Protein AF-A0A1A7R9I4-F1 (afdb_monomer_lite)

Radius of gyration: 52.8 Å; chains: 1; bounding box: 122×37×144 Å

pLDDT: mean 72.85, std 12.43, range [33.0, 93.69]

Structure (mmCIF, N/CA/C/O backbone):
data_AF-A0A1A7R9I4-F1
#
_entry.id   AF-A0A1A7R9I4-F1
#
loop_
_atom_site.group_PDB
_atom_site.id
_atom_site.type_symbol
_atom_site.label_atom_id
_atom_site.label_alt_id
_atom_site.label_comp_id
_atom_site.label_asym_id
_atom_site.label_entity_id
_atom_site.label_seq_id
_atom_site.pdbx_PDB_ins_code
_atom_site.Cartn_x
_atom_site.Cartn_y
_atom_site.Cartn_z
_atom_site.occupancy
_atom_site.B_iso_or_equiv
_atom_site.auth_seq_id
_atom_site.auth_comp_id
_atom_site.auth_asym_id
_atom_site.auth_atom_id
_atom_site.pdbx_PDB_model_num
ATOM 1 N N . MET A 1 1 ? -21.418 20.357 54.385 1.00 36.47 1 MET A N 1
ATOM 2 C CA . MET A 1 1 ? -21.312 19.029 53.754 1.00 36.47 1 MET A CA 1
ATOM 3 C C . MET A 1 1 ? -22.731 18.575 53.524 1.00 36.47 1 MET A C 1
ATOM 5 O O . MET A 1 1 ? -23.359 18.096 54.455 1.00 36.47 1 MET A O 1
ATOM 9 N N . GLU A 1 2 ? -23.269 18.872 52.346 1.00 33.00 2 GLU A N 1
ATOM 10 C CA . GLU A 1 2 ? -24.534 18.288 51.908 1.00 33.00 2 GLU A CA 1
ATOM 11 C C . GLU A 1 2 ? -24.246 16.806 51.667 1.00 33.00 2 GLU A C 1
ATOM 13 O O . GLU A 1 2 ? -23.409 16.477 50.824 1.00 33.00 2 GLU A O 1
ATOM 18 N N . SER A 1 3 ? -24.835 15.915 52.466 1.00 40.22 3 SER A N 1
ATOM 19 C CA . SER A 1 3 ? -24.918 14.518 52.056 1.00 40.22 3 SER A CA 1
ATOM 20 C C . SER A 1 3 ? -25.652 14.512 50.717 1.00 40.22 3 SER A C 1
ATOM 22 O O . SER A 1 3 ? -26.697 15.155 50.589 1.00 40.22 3 SER A O 1
ATOM 24 N N . GLU A 1 4 ? -25.085 13.864 49.689 1.00 48.25 4 GLU A N 1
ATOM 25 C CA . GLU A 1 4 ? -25.836 13.633 48.454 1.00 48.25 4 GLU A CA 1
ATOM 26 C C . GLU A 1 4 ? -27.189 13.033 48.886 1.00 48.25 4 GLU A C 1
ATOM 28 O O . GLU A 1 4 ? -27.172 12.053 49.643 1.00 48.25 4 GLU A O 1
ATOM 33 N N . PRO A 1 5 ? -28.344 13.574 48.436 1.00 47.09 5 PRO A N 1
ATOM 34 C CA . PRO A 1 5 ? -29.688 13.075 48.777 1.00 47.09 5 PRO A CA 1
ATOM 35 C C . PRO A 1 5 ? -29.857 11.564 48.570 1.00 47.09 5 PRO A C 1
ATOM 37 O O . PRO A 1 5 ? -30.827 10.953 48.988 1.00 47.09 5 PRO A O 1
ATOM 40 N N . SER A 1 6 ? -28.892 10.949 47.908 1.00 50.56 6 SER A N 1
ATOM 41 C CA . SER A 1 6 ? -28.881 9.593 47.453 1.00 50.56 6 SER A CA 1
ATOM 42 C C . SER A 1 6 ? -28.232 8.559 48.384 1.00 50.56 6 SER A C 1
ATOM 44 O O . SER A 1 6 ? -28.333 7.370 48.097 1.00 50.56 6 SER A O 1
ATOM 46 N N . ASN A 1 7 ? -27.595 8.964 49.491 1.00 63.81 7 ASN A N 1
ATOM 47 C CA . ASN A 1 7 ? -27.155 8.016 50.536 1.00 63.81 7 ASN A CA 1
ATOM 48 C C . ASN A 1 7 ? -28.293 7.599 51.478 1.00 63.81 7 ASN A C 1
ATOM 50 O O . ASN A 1 7 ? -28.193 6.577 52.152 1.00 63.81 7 ASN A O 1
ATOM 54 N N . VAL A 1 8 ? -29.401 8.343 51.465 1.00 63.84 8 VAL A N 1
ATOM 55 C CA . VAL A 1 8 ? -30.473 8.239 52.459 1.00 63.84 8 VAL A CA 1
ATOM 56 C C . VAL A 1 8 ? -31.175 6.875 52.432 1.00 63.84 8 VAL A C 1
ATOM 58 O O . VAL A 1 8 ? -31.579 6.385 53.475 1.00 63.84 8 VAL A O 1
ATOM 61 N N . ILE A 1 9 ? -31.287 6.203 51.278 1.00 65.00 9 ILE A N 1
ATOM 62 C CA . ILE A 1 9 ? -31.898 4.857 51.211 1.00 65.00 9 ILE A CA 1
ATOM 63 C C . ILE A 1 9 ? -30.979 3.790 51.792 1.00 65.00 9 ILE A C 1
ATOM 65 O O . ILE A 1 9 ? -31.449 2.882 52.466 1.00 65.00 9 ILE A O 1
ATOM 69 N N . ILE A 1 10 ? -29.679 3.880 51.519 1.00 68.94 10 ILE A N 1
ATOM 70 C CA . ILE A 1 10 ? -28.704 2.924 52.048 1.00 68.94 10 ILE A CA 1
ATOM 71 C C . ILE A 1 10 ? -28.610 3.106 53.560 1.00 68.94 10 ILE A C 1
ATOM 73 O O . ILE A 1 10 ? -28.691 2.125 54.294 1.00 68.94 10 ILE A O 1
ATOM 77 N N . GLU A 1 11 ? -28.524 4.356 54.014 1.00 73.69 11 GLU A N 1
ATOM 78 C CA . GLU A 1 11 ? -28.591 4.722 55.429 1.00 73.69 11 GLU A CA 1
ATOM 79 C C . GLU A 1 11 ? -29.892 4.210 56.062 1.00 73.69 11 GLU A C 1
ATOM 81 O O . GLU A 1 11 ? -29.827 3.499 57.056 1.00 73.69 11 GLU A O 1
ATOM 86 N N . TYR A 1 12 ? -31.049 4.411 55.426 1.00 71.44 12 TYR A N 1
ATOM 87 C CA . TYR A 1 12 ? -32.330 3.896 55.919 1.00 71.44 12 TYR A CA 1
ATOM 88 C C . TYR A 1 12 ? -32.379 2.361 55.973 1.00 71.44 12 TYR A C 1
ATOM 90 O O . TYR A 1 12 ? -32.864 1.788 56.944 1.00 71.44 12 TYR A O 1
ATOM 98 N N . LEU A 1 13 ? -31.881 1.651 54.958 1.00 72.75 13 LEU A N 1
ATOM 99 C CA . LEU A 1 13 ? -31.831 0.184 54.968 1.00 72.75 13 LEU A CA 1
ATOM 100 C C . LEU A 1 13 ? -30.897 -0.344 56.067 1.00 72.75 13 LEU A C 1
ATOM 102 O O . LEU A 1 13 ? -31.204 -1.370 56.676 1.00 72.75 13 LEU A O 1
ATOM 106 N N . HIS A 1 14 ? -29.796 0.358 56.342 1.00 77.44 14 HIS A N 1
ATOM 107 C CA . HIS A 1 14 ? -28.929 0.067 57.483 1.00 77.44 14 HIS A CA 1
ATOM 108 C C . HIS A 1 14 ? -29.631 0.346 58.817 1.00 77.44 14 HIS A C 1
ATOM 110 O O . HIS A 1 14 ? -29.639 -0.533 59.672 1.00 77.44 14 HIS A O 1
ATOM 116 N N . GLU A 1 15 ? -30.312 1.484 58.964 1.00 76.25 15 GLU A N 1
ATOM 117 C CA . GLU A 1 15 ? -31.109 1.808 60.156 1.00 76.25 15 GLU A CA 1
ATOM 118 C C . GLU A 1 15 ? -32.201 0.760 60.424 1.00 76.25 15 GLU A C 1
ATOM 120 O O . GLU A 1 15 ? -32.429 0.369 61.568 1.00 76.25 15 GLU A O 1
ATOM 125 N N . ASN A 1 16 ? -32.846 0.240 59.376 1.00 70.94 16 ASN A N 1
ATOM 126 C CA . ASN A 1 16 ? -33.808 -0.858 59.504 1.00 70.94 16 ASN A CA 1
ATOM 127 C C . ASN A 1 16 ? -33.153 -2.167 59.925 1.00 70.94 16 ASN A C 1
ATOM 129 O O . ASN A 1 16 ? -33.713 -2.900 60.739 1.00 70.94 16 ASN A O 1
ATOM 133 N N . LEU A 1 17 ? -31.992 -2.491 59.357 1.00 76.62 17 LEU A N 1
ATOM 134 C CA . LEU A 1 17 ? -31.249 -3.687 59.737 1.00 76.62 17 LEU A CA 1
ATOM 135 C C . LEU A 1 17 ? -30.847 -3.634 61.217 1.00 76.62 17 LEU A C 1
ATOM 137 O O . LEU A 1 17 ? -30.961 -4.645 61.918 1.00 76.62 17 LEU A O 1
ATOM 141 N N . ASP A 1 18 ? -30.422 -2.462 61.681 1.00 78.19 18 ASP A N 1
ATOM 142 C CA . ASP A 1 18 ? -30.058 -2.212 63.072 1.00 78.19 18 ASP A CA 1
ATOM 143 C C . ASP A 1 18 ? -31.292 -2.319 63.977 1.00 78.19 18 ASP A C 1
ATOM 145 O O . ASP A 1 18 ? -31.280 -3.099 64.929 1.00 78.19 18 ASP A O 1
ATOM 149 N N . PHE A 1 19 ? -32.410 -1.680 63.612 1.00 77.25 19 PHE A N 1
ATOM 150 C CA . PHE A 1 19 ? -33.681 -1.799 64.337 1.00 77.25 19 PHE A CA 1
ATOM 151 C C . PHE A 1 19 ? -34.152 -3.253 64.473 1.00 77.25 19 PHE A C 1
ATOM 153 O O . PHE A 1 19 ? -34.500 -3.698 65.568 1.00 77.25 19 PHE A O 1
ATOM 160 N N . VAL A 1 20 ? -34.161 -4.019 63.377 1.00 70.38 20 VAL A N 1
ATOM 161 C CA . VAL A 1 20 ? -34.588 -5.425 63.410 1.00 70.38 20 VAL A CA 1
ATOM 162 C C . VAL A 1 20 ? -33.632 -6.251 64.280 1.00 70.38 20 VAL A C 1
ATOM 164 O O . VAL A 1 20 ? -34.072 -7.138 65.015 1.00 70.38 20 VAL A O 1
ATOM 167 N N . SER A 1 21 ? -32.334 -5.946 64.257 1.00 79.12 21 SER A N 1
ATOM 168 C CA . SER A 1 21 ? -31.336 -6.607 65.108 1.00 79.12 21 SER A CA 1
ATOM 169 C C . SER A 1 21 ? -31.531 -6.285 66.596 1.00 79.12 21 SER A C 1
ATOM 171 O O . SER A 1 21 ? -31.433 -7.186 67.436 1.00 79.12 21 SER A O 1
ATOM 173 N N . ASP A 1 22 ? -31.883 -5.043 66.921 1.00 76.56 22 ASP A N 1
ATOM 174 C CA . ASP A 1 22 ? -32.200 -4.588 68.277 1.00 76.56 22 ASP A CA 1
ATOM 175 C C . ASP A 1 22 ? -33.524 -5.171 68.794 1.00 76.56 22 ASP A C 1
ATOM 177 O O . ASP A 1 22 ? -33.635 -5.574 69.957 1.00 76.56 22 ASP A O 1
ATOM 181 N N . LEU A 1 23 ? -34.527 -5.304 67.925 1.00 71.75 23 LEU A N 1
ATOM 182 C CA . LEU A 1 23 ? -35.787 -5.976 68.245 1.00 71.75 23 LEU A CA 1
ATOM 183 C C . LEU A 1 23 ? -35.552 -7.451 68.608 1.00 71.75 23 LEU A C 1
ATOM 185 O O . LEU A 1 23 ? -36.079 -7.944 69.606 1.00 71.75 23 LEU A O 1
ATOM 189 N N . ILE A 1 24 ? -34.719 -8.145 67.829 1.00 77.12 24 ILE A N 1
ATOM 190 C CA . ILE A 1 24 ? -34.355 -9.542 68.091 1.00 77.12 24 ILE A CA 1
ATOM 191 C C . ILE A 1 24 ? -33.603 -9.657 69.424 1.00 77.12 24 ILE A C 1
ATOM 193 O O . ILE A 1 24 ? -33.925 -10.532 70.228 1.00 77.12 24 ILE A O 1
ATOM 197 N N . SER A 1 25 ? -32.636 -8.770 69.690 1.00 78.75 25 SER A N 1
ATOM 198 C CA . SER A 1 25 ? -31.799 -8.835 70.898 1.00 78.75 25 SER A CA 1
ATOM 199 C C . SER A 1 25 ? -32.537 -8.460 72.192 1.00 78.75 25 SER A C 1
ATOM 201 O O . SER A 1 25 ? -32.215 -8.993 73.255 1.00 78.75 25 SER A O 1
ATOM 203 N N . SER A 1 26 ? -33.546 -7.587 72.113 1.00 71.88 26 SER A N 1
ATOM 204 C CA . SER A 1 26 ? -34.352 -7.141 73.261 1.00 71.88 26 SER A CA 1
ATOM 205 C C . SER A 1 26 ? -35.500 -8.088 73.630 1.00 71.88 26 SER A C 1
ATOM 207 O O . SER A 1 26 ? -36.018 -8.026 74.749 1.00 71.88 26 SER A O 1
ATOM 209 N N . SER A 1 27 ? -35.890 -8.992 72.729 1.00 67.62 27 SER A N 1
ATOM 210 C CA . SER A 1 27 ? -36.938 -9.981 72.983 1.00 67.62 27 SER A CA 1
ATOM 211 C C . SER A 1 27 ? -36.437 -11.114 73.900 1.00 67.62 27 SER A C 1
ATOM 213 O O . SER A 1 27 ? -35.837 -12.095 73.470 1.00 67.62 27 SER A O 1
ATOM 215 N N . SER A 1 28 ? -36.663 -10.995 75.214 1.00 56.56 28 SER A N 1
ATOM 216 C CA . SER A 1 28 ? -36.421 -12.099 76.153 1.00 56.56 28 SER A CA 1
ATOM 217 C C . SER A 1 28 ? -37.367 -13.266 75.828 1.00 56.56 28 SER A C 1
ATOM 219 O O . SER A 1 28 ? -38.584 -13.117 75.918 1.00 56.56 28 SER A O 1
ATOM 221 N N . MET A 1 29 ? -36.801 -14.409 75.434 1.00 52.41 29 MET A N 1
ATOM 222 C CA . MET A 1 29 ? -37.443 -15.535 74.729 1.00 52.41 29 MET A CA 1
ATOM 223 C C . MET A 1 29 ? -38.512 -16.358 75.494 1.00 52.41 29 MET A C 1
ATOM 225 O O . MET A 1 29 ? -38.609 -17.562 75.276 1.00 52.41 29 MET A O 1
ATOM 229 N N . THR A 1 30 ? -39.313 -15.798 76.401 1.00 52.78 30 THR A N 1
ATOM 230 C CA . THR A 1 30 ? -40.172 -16.626 77.282 1.00 52.78 30 THR A CA 1
ATOM 231 C C . THR A 1 30 ? -41.677 -16.569 77.025 1.00 52.78 30 THR A C 1
ATOM 233 O O . THR A 1 30 ? -42.404 -17.271 77.719 1.00 52.78 30 THR A O 1
ATOM 236 N N . ASP A 1 31 ? -42.162 -15.795 76.051 1.00 60.16 31 ASP A N 1
ATOM 237 C CA . ASP A 1 31 ? -43.604 -15.687 75.773 1.00 60.16 31 ASP A CA 1
ATOM 238 C C . ASP A 1 31 ? -43.968 -16.363 74.435 1.00 60.16 31 ASP A C 1
ATOM 240 O O . ASP A 1 31 ? -43.542 -15.913 73.367 1.00 60.16 31 ASP A O 1
ATOM 244 N N . GLU A 1 32 ? -44.755 -17.449 74.478 1.00 60.53 32 GLU A N 1
ATOM 245 C CA . GLU A 1 32 ? -45.144 -18.258 73.300 1.00 60.53 32 GLU A CA 1
ATOM 246 C C . GLU A 1 32 ? -45.835 -17.425 72.201 1.00 60.53 32 GLU A C 1
ATOM 248 O O . GLU A 1 32 ? -45.738 -17.754 71.019 1.00 60.53 32 GLU A O 1
ATOM 253 N N . GLY A 1 33 ? -46.470 -16.304 72.562 1.00 65.56 33 GLY A N 1
ATOM 254 C CA . GLY A 1 33 ? -47.112 -15.388 71.612 1.00 65.56 33 GLY A CA 1
ATOM 255 C C . GLY A 1 33 ? -46.150 -14.539 70.766 1.00 65.56 33 GLY A C 1
ATOM 256 O O . GLY A 1 33 ? -46.572 -13.982 69.755 1.00 65.56 33 GLY A O 1
ATOM 257 N N . ILE A 1 34 ? -44.870 -14.432 71.144 1.00 69.81 34 ILE A N 1
ATOM 258 C CA . ILE A 1 34 ? -43.876 -13.565 70.474 1.00 69.81 34 ILE A CA 1
ATOM 259 C C . ILE A 1 34 ? -43.067 -14.333 69.413 1.00 69.81 34 ILE A C 1
ATOM 261 O O . ILE A 1 34 ? -42.532 -13.732 68.478 1.00 69.81 34 ILE A O 1
ATOM 265 N N . ALA A 1 35 ? -43.015 -15.665 69.506 1.00 76.12 35 ALA A N 1
ATOM 266 C CA . ALA A 1 35 ? -42.209 -16.516 68.629 1.00 76.12 35 ALA A CA 1
ATOM 267 C C . ALA A 1 35 ? -42.464 -16.323 67.111 1.00 76.12 35 ALA A C 1
ATOM 269 O O . ALA A 1 35 ? -41.486 -16.258 66.362 1.00 76.12 35 ALA A O 1
ATOM 270 N N . PRO A 1 36 ? -43.714 -16.173 66.618 1.00 79.06 36 PRO A N 1
ATOM 271 C CA . PRO A 1 36 ? -43.966 -15.970 65.187 1.00 79.06 36 PRO A CA 1
ATOM 272 C C . PRO A 1 36 ? -43.402 -14.640 64.669 1.00 79.06 36 PRO A C 1
ATOM 274 O O . PRO A 1 36 ? -42.779 -14.593 63.609 1.00 79.06 36 PRO A O 1
ATOM 277 N N . THR A 1 37 ? -43.572 -13.571 65.448 1.00 74.38 37 THR A N 1
ATOM 278 C CA . THR A 1 37 ? -43.061 -12.229 65.142 1.00 74.38 37 THR A CA 1
ATOM 279 C C . THR A 1 37 ? -41.533 -12.215 65.134 1.00 74.38 37 THR A C 1
ATOM 281 O O . THR A 1 37 ? -40.920 -11.614 64.253 1.00 74.38 37 THR A O 1
ATOM 284 N N . LEU A 1 38 ? -40.909 -12.931 66.077 1.00 77.94 38 LEU A N 1
ATOM 285 C CA . LEU A 1 38 ? -39.455 -13.053 66.160 1.00 77.94 38 LEU A CA 1
ATOM 286 C C . LEU A 1 38 ? -38.867 -13.793 64.950 1.00 77.94 38 LEU A C 1
ATOM 288 O O . LEU A 1 38 ? -37.882 -13.335 64.377 1.00 77.94 38 LEU A O 1
ATOM 292 N N . ASN A 1 39 ? -39.489 -14.893 64.518 1.00 81.12 39 ASN A N 1
ATOM 293 C CA . ASN A 1 39 ? -39.046 -15.627 63.328 1.00 81.12 39 ASN A CA 1
ATOM 294 C C . ASN A 1 39 ? -39.120 -14.756 62.067 1.00 81.12 39 ASN A C 1
ATOM 296 O O . ASN A 1 39 ? -38.169 -14.709 61.290 1.00 81.12 39 ASN A O 1
ATOM 300 N N . LYS A 1 40 ? -40.204 -13.991 61.910 1.00 78.31 40 LYS A N 1
ATOM 301 C CA . LYS A 1 40 ? -40.375 -13.049 60.797 1.00 78.31 40 LYS A CA 1
ATOM 302 C C . LYS A 1 40 ? -39.322 -11.934 60.809 1.00 78.31 40 LYS A C 1
ATOM 304 O O . LYS A 1 40 ? -38.793 -11.572 59.760 1.00 78.31 40 LYS A O 1
ATOM 309 N N . ALA A 1 41 ? -38.984 -11.415 61.991 1.00 73.94 41 ALA A N 1
ATOM 310 C CA . ALA A 1 41 ? -37.912 -10.437 62.157 1.00 73.94 41 ALA A CA 1
ATOM 311 C C . ALA A 1 41 ? -36.540 -11.025 61.780 1.00 73.94 41 ALA A C 1
ATOM 313 O O . ALA A 1 41 ? -35.766 -10.375 61.079 1.00 73.94 41 ALA A O 1
ATOM 314 N N . ILE A 1 42 ? -36.251 -12.266 62.184 1.00 80.81 42 ILE A N 1
ATOM 315 C CA . ILE A 1 42 ? -35.007 -12.968 61.829 1.00 80.81 42 ILE A CA 1
ATOM 316 C C . ILE A 1 42 ? -34.895 -13.157 60.309 1.00 80.81 42 ILE A C 1
ATOM 318 O O . ILE A 1 42 ? -33.867 -12.804 59.730 1.00 80.81 42 ILE A O 1
ATOM 322 N N . GLU A 1 43 ? -35.953 -13.639 59.653 1.00 80.00 43 GLU A N 1
ATOM 323 C CA . GLU A 1 43 ? -35.984 -13.819 58.194 1.00 80.00 43 GLU A CA 1
ATOM 324 C C . GLU A 1 43 ? -35.757 -12.500 57.443 1.00 80.00 43 GLU A C 1
ATOM 326 O O . GLU A 1 43 ? -34.989 -12.448 56.475 1.00 80.00 43 GLU A O 1
ATOM 331 N N . LEU A 1 44 ? -36.385 -11.415 57.908 1.00 73.06 44 LEU A N 1
ATOM 332 C CA . LEU A 1 44 ? -36.217 -10.090 57.319 1.00 73.06 44 LEU A CA 1
ATOM 333 C C . LEU A 1 44 ? -34.793 -9.560 57.514 1.00 73.06 44 LEU A C 1
ATOM 335 O O . LEU A 1 44 ? -34.199 -9.063 56.556 1.00 73.06 44 LEU A O 1
ATOM 339 N N . ARG A 1 45 ? -34.220 -9.700 58.717 1.00 82.69 45 ARG A N 1
ATOM 340 C CA . ARG A 1 45 ? -32.831 -9.307 59.006 1.00 82.69 45 ARG A CA 1
ATOM 341 C C . ARG A 1 45 ? -31.866 -10.002 58.058 1.00 82.69 45 ARG A C 1
ATOM 343 O O . ARG A 1 45 ? -31.006 -9.353 57.465 1.00 82.69 45 ARG A O 1
ATOM 350 N N . ASP A 1 46 ? -32.000 -11.315 57.922 1.00 82.12 46 ASP A N 1
ATOM 351 C CA . ASP A 1 46 ? -31.082 -12.114 57.117 1.00 82.12 46 ASP A CA 1
ATOM 352 C C . ASP A 1 46 ? -31.224 -11.768 55.624 1.00 82.12 46 ASP A C 1
ATOM 354 O O . ASP A 1 46 ? -30.217 -11.636 54.924 1.00 82.12 46 ASP A O 1
ATOM 358 N N . SER A 1 47 ? -32.449 -11.492 55.164 1.00 74.81 47 SER A N 1
ATOM 359 C CA . SER A 1 47 ? -32.732 -11.032 53.797 1.00 74.81 47 SER A CA 1
ATOM 360 C C . SER A 1 47 ? -32.162 -9.638 53.504 1.00 74.81 47 SER A C 1
ATOM 362 O O . SER A 1 47 ? -31.520 -9.437 52.469 1.00 74.81 47 SER A O 1
ATOM 364 N N . LEU A 1 48 ? -32.337 -8.682 54.425 1.00 72.88 48 LEU A N 1
ATOM 365 C CA . LEU A 1 48 ? -31.783 -7.327 54.319 1.00 72.88 48 LEU A CA 1
ATOM 366 C C . LEU A 1 48 ? -30.256 -7.350 54.329 1.00 72.88 48 LEU A C 1
ATOM 368 O O . LEU A 1 48 ? -29.612 -6.702 53.503 1.00 72.88 48 LEU A O 1
ATOM 372 N N . ARG A 1 49 ? -29.665 -8.142 55.228 1.00 80.25 49 ARG A N 1
ATOM 373 C CA . ARG A 1 49 ? -28.213 -8.302 55.321 1.00 80.25 49 ARG A CA 1
ATOM 374 C C . ARG A 1 49 ? -27.637 -8.909 54.049 1.00 80.25 49 ARG A C 1
ATOM 376 O O . ARG A 1 49 ? -26.635 -8.409 53.537 1.00 80.25 49 ARG A O 1
ATOM 383 N N . TYR A 1 50 ? -28.275 -9.957 53.529 1.00 78.81 50 TYR A N 1
ATOM 384 C CA . TYR A 1 50 ? -27.880 -10.569 52.267 1.00 78.81 50 TYR A CA 1
ATOM 385 C C . TYR A 1 50 ? -27.929 -9.539 51.137 1.00 78.81 50 TYR A C 1
ATOM 387 O O . TYR A 1 50 ? -26.921 -9.323 50.466 1.00 78.81 50 TYR A O 1
ATOM 395 N N . PHE A 1 51 ? -29.040 -8.821 50.988 1.00 74.25 51 PHE A N 1
ATOM 396 C CA . PHE A 1 51 ? -29.186 -7.781 49.973 1.00 74.25 51 PHE A CA 1
ATOM 397 C C . PHE A 1 51 ? -28.096 -6.712 50.058 1.00 74.25 51 PHE A C 1
ATOM 399 O O . PHE A 1 51 ? -27.383 -6.504 49.078 1.00 74.25 51 PHE A O 1
ATOM 406 N N . LEU A 1 52 ? -27.881 -6.111 51.229 1.00 75.62 52 LEU A N 1
ATOM 407 C CA . LEU A 1 52 ? -26.857 -5.078 51.416 1.00 75.62 52 LEU A CA 1
ATOM 408 C C . LEU A 1 52 ? -25.438 -5.592 51.128 1.00 75.62 52 LEU A C 1
ATOM 410 O O . LEU A 1 52 ? -24.613 -4.847 50.612 1.00 75.62 52 LEU A O 1
ATOM 414 N N . SER A 1 53 ? -25.158 -6.869 51.407 1.00 76.44 53 SER A N 1
ATOM 415 C CA . SER A 1 53 ? -23.849 -7.474 51.122 1.00 76.44 53 SER A CA 1
ATOM 416 C C . SER A 1 53 ? -23.634 -7.859 49.653 1.00 76.44 53 SER A C 1
ATOM 418 O O . SER A 1 53 ? -22.493 -7.898 49.196 1.00 76.44 53 SER A O 1
ATOM 420 N N . THR A 1 54 ? -24.710 -8.152 48.914 1.00 69.62 54 THR A N 1
ATOM 421 C CA . THR A 1 54 ? -24.634 -8.667 47.533 1.00 69.62 54 THR A CA 1
ATOM 422 C C . THR A 1 54 ? -24.848 -7.573 46.485 1.00 69.62 54 THR A C 1
ATOM 424 O O . THR A 1 54 ? -24.508 -7.761 45.318 1.00 69.62 54 THR A O 1
ATOM 427 N N . THR A 1 55 ? -25.410 -6.432 46.887 1.00 67.31 55 THR A N 1
ATOM 428 C CA . THR A 1 55 ? -25.682 -5.295 46.001 1.00 67.31 55 THR A CA 1
ATOM 429 C C . THR A 1 55 ? -24.371 -4.577 45.679 1.00 67.31 55 THR A C 1
ATOM 431 O O . THR A 1 55 ? -23.701 -4.045 46.565 1.00 67.31 55 THR A O 1
ATOM 434 N N . ILE A 1 56 ? -23.972 -4.584 44.406 1.00 69.38 56 ILE A N 1
ATOM 435 C CA . ILE A 1 56 ? -22.707 -3.982 43.962 1.00 69.38 56 ILE A CA 1
ATOM 436 C C . ILE A 1 56 ? -22.889 -2.457 43.873 1.00 69.38 56 ILE A C 1
ATOM 438 O O . ILE A 1 56 ? -23.999 -1.953 43.712 1.00 69.38 56 ILE A O 1
ATOM 442 N N . LYS A 1 57 ? -21.795 -1.689 43.949 1.00 66.50 57 LYS A N 1
ATOM 443 C CA . LYS A 1 57 ? -21.794 -0.214 43.863 1.00 66.50 57 LYS A CA 1
ATOM 444 C C . LYS A 1 57 ? -22.566 0.341 42.651 1.00 66.50 57 LYS A C 1
ATOM 446 O O . LYS A 1 57 ? -23.115 1.434 42.723 1.00 66.50 57 LYS A O 1
ATOM 451 N N . GLU A 1 58 ? -22.629 -0.409 41.554 1.00 64.06 58 GLU A N 1
ATOM 452 C CA . GLU A 1 58 ? -23.411 -0.071 40.358 1.00 64.06 58 GLU A CA 1
ATOM 453 C C . GLU A 1 58 ? -24.921 -0.243 40.564 1.00 64.06 58 GLU A C 1
ATOM 455 O O . GLU A 1 58 ? -25.676 0.648 40.190 1.00 64.06 58 GLU A O 1
ATOM 460 N N . ASP A 1 59 ? -25.362 -1.307 41.240 1.00 64.25 59 ASP A N 1
ATOM 461 C CA . ASP A 1 59 ? -26.773 -1.517 41.601 1.00 64.25 59 ASP A CA 1
ATOM 462 C C . ASP A 1 59 ? -27.254 -0.427 42.582 1.00 64.25 59 ASP A C 1
ATOM 464 O O . ASP A 1 59 ? -28.368 0.089 42.470 1.00 64.25 59 ASP A O 1
ATOM 468 N N . LEU A 1 60 ? -26.370 -0.001 43.493 1.00 63.94 60 LEU A N 1
ATOM 469 C CA . LEU A 1 60 ? -26.605 1.132 44.394 1.00 63.94 60 LEU A CA 1
ATOM 470 C C . LEU A 1 60 ? -26.720 2.461 43.635 1.00 63.94 60 LEU A C 1
ATOM 472 O O . LEU A 1 60 ? -27.590 3.267 43.952 1.00 63.94 60 LEU A O 1
ATOM 476 N N . ASN A 1 61 ? -25.893 2.677 42.607 1.00 64.56 61 ASN A N 1
ATOM 477 C CA . ASN A 1 61 ? -25.964 3.859 41.741 1.00 64.56 61 ASN A CA 1
ATOM 478 C C . ASN A 1 61 ? -27.236 3.899 40.873 1.00 64.56 61 ASN A C 1
ATOM 480 O O . ASN A 1 61 ? -27.679 4.980 40.489 1.00 64.56 61 ASN A O 1
ATOM 484 N N . LEU A 1 62 ? -27.842 2.750 40.576 1.00 63.97 62 LEU A N 1
ATOM 485 C CA . LEU A 1 62 ? -29.109 2.672 39.844 1.00 63.97 62 LEU A CA 1
ATOM 486 C C . LEU A 1 62 ? -30.300 3.058 40.729 1.00 63.97 62 LEU A C 1
ATOM 488 O O . LEU A 1 62 ? -31.140 3.862 40.323 1.00 63.97 62 LEU A O 1
ATOM 492 N N . LEU A 1 63 ? -30.319 2.584 41.979 1.00 62.22 63 LEU A N 1
ATOM 493 C CA . LEU A 1 63 ? -31.278 3.042 42.997 1.00 62.22 63 LEU A CA 1
ATOM 494 C C . LEU A 1 63 ? -31.139 4.553 43.286 1.00 62.22 63 LEU A C 1
ATOM 496 O O . LEU A 1 63 ? -32.100 5.202 43.700 1.00 62.22 63 LEU A O 1
ATOM 500 N N . ARG A 1 64 ? -29.947 5.104 43.020 1.00 62.25 64 ARG A N 1
ATOM 501 C CA . ARG A 1 64 ? -29.535 6.501 43.215 1.00 62.25 64 ARG A CA 1
ATOM 502 C C . ARG A 1 64 ? -30.155 7.497 42.235 1.00 62.25 64 ARG A C 1
ATOM 504 O O . ARG A 1 64 ? -30.498 8.601 42.644 1.00 62.25 64 ARG A O 1
ATOM 511 N N . ASN A 1 65 ? -30.233 7.139 40.950 1.00 59.44 65 ASN A N 1
ATOM 512 C CA . ASN A 1 65 ? -30.373 8.120 39.864 1.00 59.44 65 ASN A CA 1
ATOM 513 C C . ASN A 1 65 ? -31.734 8.099 39.140 1.00 59.44 65 ASN A C 1
ATOM 515 O O . ASN A 1 65 ? -32.126 9.131 38.603 1.00 59.44 65 ASN A O 1
ATOM 519 N N . ASP A 1 66 ? -32.486 6.993 39.149 1.00 57.41 66 ASP A N 1
ATOM 520 C CA . ASP A 1 66 ? -33.644 6.826 38.245 1.00 57.41 66 ASP A CA 1
ATOM 521 C C . ASP A 1 66 ? -35.027 7.016 38.895 1.00 57.41 66 ASP A C 1
ATOM 523 O O . ASP A 1 66 ? -36.012 6.392 38.503 1.00 57.41 66 ASP A O 1
ATOM 527 N N . GLY A 1 67 ? -35.146 7.881 39.908 1.00 53.97 67 GLY A N 1
ATOM 528 C CA . GLY A 1 67 ? -36.452 8.292 40.464 1.00 53.97 67 GLY A CA 1
ATOM 529 C C . GLY A 1 67 ? -37.200 7.225 41.283 1.00 53.97 67 GLY A C 1
ATOM 530 O O . GLY A 1 67 ? -38.175 7.540 41.964 1.00 53.97 67 GLY A O 1
ATOM 531 N N . LEU A 1 68 ? -36.684 5.994 41.311 1.00 54.69 68 LEU A N 1
ATOM 532 C CA . LEU A 1 68 ? -37.056 4.902 42.222 1.00 54.69 68 LEU A CA 1
ATOM 533 C C . LEU A 1 68 ? -36.856 5.241 43.704 1.00 54.69 68 LEU A C 1
ATOM 535 O O . LEU A 1 68 ? -37.461 4.626 44.581 1.00 54.69 68 LEU A O 1
ATOM 539 N N . TYR A 1 69 ? -36.044 6.265 43.953 1.00 56.59 69 TYR A N 1
ATOM 540 C CA . TYR A 1 69 ? -35.801 6.868 45.250 1.00 56.59 69 TYR A CA 1
ATOM 541 C C . TYR A 1 69 ? -37.093 7.345 45.930 1.00 56.59 69 TYR A C 1
ATOM 543 O O . TYR A 1 69 ? -37.295 7.115 47.115 1.00 56.59 69 TYR A O 1
ATOM 551 N N . ILE A 1 70 ? -38.011 7.969 45.189 1.00 56.28 70 ILE A N 1
ATOM 552 C CA . ILE A 1 70 ? -39.122 8.715 45.795 1.00 56.28 70 ILE A CA 1
ATOM 553 C C . ILE A 1 70 ? -40.182 7.796 46.433 1.00 56.28 70 ILE A C 1
ATOM 555 O O . ILE A 1 70 ? -40.559 8.064 47.573 1.00 56.28 70 ILE A O 1
ATOM 559 N N . PRO A 1 71 ? -40.663 6.708 45.796 1.00 60.69 71 PRO A N 1
ATOM 560 C CA . PRO A 1 71 ? -41.706 5.863 46.388 1.00 60.69 71 PRO A CA 1
ATOM 561 C C . PRO A 1 71 ? -41.224 5.057 47.600 1.00 60.69 71 PRO A C 1
ATOM 563 O O . PRO A 1 71 ? -41.936 4.977 48.602 1.00 60.69 71 PRO A O 1
ATOM 566 N N . LEU A 1 72 ? -40.004 4.508 47.529 1.00 58.12 72 LEU A N 1
ATOM 567 C CA . LEU A 1 72 ? -39.393 3.747 48.624 1.00 58.12 72 LEU A CA 1
ATOM 568 C C . LEU A 1 72 ? -39.095 4.660 49.819 1.00 58.12 72 LEU A C 1
ATOM 570 O O . LEU A 1 72 ? -39.411 4.291 50.948 1.00 58.12 72 LEU A O 1
ATOM 574 N N . LEU A 1 73 ? -38.589 5.875 49.563 1.00 58.16 73 LEU A N 1
ATOM 575 C CA . LEU A 1 73 ? -38.331 6.869 50.605 1.00 58.16 73 LEU A CA 1
ATOM 576 C C . LEU A 1 73 ? -39.625 7.450 51.213 1.00 58.16 73 LEU A C 1
ATOM 578 O O . LEU A 1 73 ? -39.702 7.774 52.391 1.00 58.16 73 LEU A O 1
ATOM 582 N N . THR A 1 74 ? -40.682 7.594 50.413 1.00 58.66 74 THR A N 1
ATOM 583 C CA . THR A 1 74 ? -41.969 8.108 50.911 1.00 58.66 74 THR A CA 1
ATOM 584 C C . THR A 1 74 ? -42.659 7.083 51.814 1.00 58.66 74 THR A C 1
ATOM 586 O O . THR A 1 74 ? -43.236 7.451 52.837 1.00 58.66 74 THR A O 1
ATOM 589 N N . ARG A 1 75 ? -42.584 5.788 51.474 1.00 59.00 75 ARG A N 1
ATOM 590 C CA . ARG A 1 75 ? -43.098 4.710 52.335 1.00 59.00 75 ARG A CA 1
ATOM 591 C C . ARG A 1 75 ? -42.268 4.535 53.604 1.00 59.00 75 ARG A C 1
ATOM 593 O O . ARG A 1 75 ? -42.849 4.348 54.667 1.00 59.00 75 ARG A O 1
ATOM 600 N N . SER A 1 76 ? -40.946 4.672 53.512 1.00 58.59 76 SER A N 1
ATOM 601 C CA . SER A 1 76 ? -40.055 4.610 54.671 1.00 58.59 76 SER A CA 1
ATOM 602 C C . SER A 1 76 ? -40.243 5.752 55.667 1.00 58.59 76 SER A C 1
ATOM 604 O O . SER A 1 76 ? -40.213 5.531 56.874 1.00 58.59 76 SER A O 1
ATOM 606 N N . ILE A 1 77 ? -40.470 6.973 55.179 1.00 57.19 77 ILE A N 1
ATOM 607 C CA . ILE A 1 77 ? -40.738 8.141 56.028 1.00 57.19 77 ILE A CA 1
ATOM 608 C C . ILE A 1 77 ? -42.115 8.019 56.707 1.00 57.19 77 ILE A C 1
ATOM 610 O O . ILE A 1 77 ? -42.262 8.380 57.874 1.00 57.19 77 ILE A O 1
ATOM 614 N N . ASN A 1 78 ? -43.116 7.462 56.014 1.00 56.47 78 ASN A N 1
ATOM 615 C CA . ASN A 1 78 ? -44.461 7.238 56.565 1.00 56.47 78 ASN A CA 1
ATOM 616 C C . ASN A 1 78 ? -44.529 6.134 57.632 1.00 56.47 78 ASN A C 1
ATOM 618 O O . ASN A 1 78 ? -45.517 6.060 58.360 1.00 56.47 78 ASN A O 1
ATOM 622 N N . LEU A 1 79 ? -43.495 5.299 57.742 1.00 55.78 79 LEU A N 1
ATOM 623 C CA . LEU A 1 79 ? -43.379 4.262 58.766 1.00 55.78 79 LEU A CA 1
ATOM 624 C C . LEU A 1 79 ? -43.092 4.837 60.176 1.00 55.78 79 LEU A C 1
ATOM 626 O O . LEU A 1 79 ? -43.262 4.127 61.164 1.00 55.78 79 LEU A O 1
ATOM 630 N N . GLY A 1 80 ? -42.793 6.141 60.289 1.00 52.41 80 GLY A N 1
ATOM 631 C CA . GLY A 1 80 ? -42.715 6.870 61.560 1.00 52.41 80 GLY A CA 1
ATOM 632 C C . GLY A 1 80 ? -41.442 6.604 62.376 1.00 52.41 80 GLY A C 1
ATOM 633 O O . GLY A 1 80 ? -40.662 5.701 62.093 1.00 52.41 80 GLY A O 1
ATOM 634 N N . SER A 1 81 ? -41.207 7.430 63.401 1.00 53.72 81 SER A N 1
ATOM 635 C CA . SER A 1 81 ? -40.066 7.285 64.311 1.00 53.72 81 SER A CA 1
ATOM 636 C C . SER A 1 81 ? -40.249 6.052 65.201 1.00 53.72 81 SER A C 1
ATOM 638 O O . SER A 1 81 ? -41.135 6.020 66.054 1.00 53.72 81 SER A O 1
ATOM 640 N N . TYR A 1 82 ? -39.373 5.055 65.053 1.00 52.75 82 TYR A N 1
ATOM 641 C CA . TYR A 1 82 ? -39.317 3.822 65.860 1.00 52.75 82 TYR A CA 1
ATOM 642 C C . TYR A 1 82 ? -39.315 4.046 67.383 1.00 52.75 82 TYR A C 1
ATOM 644 O O . TYR A 1 82 ? -39.571 3.120 68.154 1.00 52.75 82 TYR A O 1
ATOM 652 N N . THR A 1 83 ? -39.028 5.272 67.827 1.00 51.97 83 THR A N 1
ATOM 653 C CA . THR A 1 83 ? -39.054 5.689 69.233 1.00 51.97 83 THR A CA 1
ATOM 654 C C . THR A 1 83 ? -40.402 5.442 69.905 1.00 51.97 83 THR A C 1
ATOM 656 O O . THR A 1 83 ? -40.427 5.132 71.095 1.00 51.97 83 THR A O 1
ATOM 659 N N . ASP A 1 84 ? -41.505 5.502 69.156 1.00 55.16 84 ASP A N 1
ATOM 660 C CA . ASP A 1 84 ? -42.854 5.368 69.719 1.00 55.16 84 ASP A CA 1
ATOM 661 C C . ASP A 1 84 ? -43.214 3.900 70.027 1.00 55.16 84 ASP A C 1
ATOM 663 O O . ASP A 1 84 ? -44.025 3.621 70.913 1.00 55.16 84 ASP A O 1
ATOM 667 N N . LEU A 1 85 ? -42.561 2.937 69.360 1.00 54.91 85 LEU A N 1
ATOM 668 C CA . LEU A 1 85 ? -42.754 1.496 69.590 1.00 54.91 85 LEU A CA 1
ATOM 669 C C . LEU A 1 85 ? -42.107 1.020 70.900 1.00 54.91 85 LEU A C 1
ATOM 671 O O . LEU A 1 85 ? -42.643 0.138 71.581 1.00 54.91 85 LEU A O 1
ATOM 675 N N . PHE A 1 86 ? -40.979 1.631 71.273 1.00 53.50 86 PHE A N 1
ATOM 676 C CA . PHE A 1 86 ? -40.229 1.311 72.489 1.00 53.50 86 PHE A CA 1
ATOM 677 C C . PHE A 1 86 ? -40.644 2.132 73.712 1.00 53.50 86 PHE A C 1
ATOM 679 O O . PHE A 1 86 ? -40.107 1.903 74.803 1.00 53.50 86 PHE A O 1
ATOM 686 N N . ASP A 1 87 ? -41.609 3.050 73.578 1.00 56.69 87 ASP A N 1
ATOM 687 C CA . ASP A 1 87 ? -42.070 3.820 74.725 1.00 56.69 87 ASP A CA 1
ATOM 688 C C . ASP A 1 87 ? -42.665 2.877 75.790 1.00 56.69 87 ASP A C 1
ATOM 690 O O . ASP A 1 87 ? -43.546 2.036 75.537 1.00 56.69 87 ASP A O 1
ATOM 694 N N . ARG A 1 88 ? -42.117 2.971 77.009 1.00 48.69 88 ARG A N 1
ATOM 695 C CA . ARG A 1 88 ? -42.254 1.992 78.108 1.00 48.69 88 ARG A CA 1
ATOM 696 C C . ARG A 1 88 ? -43.636 1.995 78.765 1.00 48.69 88 ARG A C 1
ATOM 698 O O . ARG A 1 88 ? -43.805 1.454 79.860 1.00 48.69 88 ARG A O 1
ATOM 705 N N . ASN A 1 89 ? -44.642 2.582 78.127 1.00 51.31 89 ASN A N 1
ATOM 706 C CA . ASN A 1 89 ? -46.003 2.519 78.624 1.00 51.31 89 ASN A CA 1
ATOM 707 C C . ASN A 1 89 ? -46.599 1.129 78.354 1.00 51.31 89 ASN A C 1
ATOM 709 O O . ASN A 1 89 ? -46.633 0.651 77.215 1.00 51.31 89 ASN A O 1
ATOM 713 N N . LYS A 1 90 ? -47.052 0.475 79.433 1.00 47.09 90 LYS A N 1
ATOM 714 C CA . LYS A 1 90 ? -47.633 -0.882 79.504 1.00 47.09 90 LYS A CA 1
ATOM 715 C C . LYS A 1 90 ? -49.025 -0.981 78.845 1.00 47.09 90 LYS A C 1
ATOM 717 O O . LYS A 1 90 ? -49.946 -1.561 79.412 1.00 47.09 90 LYS A O 1
ATOM 722 N N . GLY A 1 91 ? -49.207 -0.386 77.669 1.00 54.47 91 GLY A N 1
ATOM 723 C CA . GLY A 1 91 ? -50.360 -0.662 76.815 1.00 54.47 91 GLY A CA 1
ATOM 724 C C . GLY A 1 91 ? -50.295 -2.092 76.271 1.00 54.47 91 GLY A C 1
ATOM 725 O O . GLY A 1 91 ? -49.206 -2.601 76.017 1.00 54.47 91 GLY A O 1
ATOM 726 N N . ILE A 1 92 ? -51.469 -2.718 76.143 1.00 56.91 92 ILE A N 1
ATOM 727 C CA . ILE A 1 92 ? -51.751 -4.121 75.788 1.00 56.91 92 ILE A CA 1
ATOM 728 C C . ILE A 1 92 ? -50.706 -4.699 74.816 1.00 56.91 92 ILE A C 1
ATOM 730 O O . ILE A 1 92 ? -50.652 -4.317 73.650 1.00 56.91 92 ILE A O 1
ATOM 734 N N . LEU A 1 93 ? -49.904 -5.651 75.309 1.00 57.50 93 LEU A N 1
ATOM 735 C CA . LEU A 1 93 ? -48.798 -6.319 74.605 1.00 57.50 93 LEU A CA 1
ATOM 736 C C . LEU A 1 93 ? -49.186 -6.812 73.197 1.00 57.50 93 LEU A C 1
ATOM 738 O O . LEU A 1 93 ? -48.404 -6.692 72.261 1.00 57.50 93 LEU A O 1
ATOM 742 N N . HIS A 1 94 ? -50.423 -7.289 73.037 1.00 58.25 94 HIS A N 1
ATOM 743 C CA . HIS A 1 94 ? -50.979 -7.742 71.758 1.00 58.25 94 HIS A CA 1
ATOM 744 C C . HIS A 1 94 ? -51.050 -6.630 70.698 1.00 58.25 94 HIS A C 1
ATOM 746 O O . HIS A 1 94 ? -50.602 -6.830 69.577 1.00 58.25 94 HIS A O 1
ATOM 752 N N . GLY A 1 95 ? -51.504 -5.425 71.063 1.00 62.00 95 GLY A N 1
ATOM 753 C CA . GLY A 1 95 ? -51.588 -4.302 70.120 1.00 62.00 95 GLY A CA 1
ATOM 754 C C . GLY A 1 95 ? -50.216 -3.804 69.655 1.00 62.00 95 GLY A C 1
ATOM 755 O O . GLY A 1 95 ? -50.085 -3.308 68.540 1.00 62.00 95 GLY A O 1
ATOM 756 N N . LYS A 1 96 ? -49.173 -3.985 70.479 1.00 66.94 96 LYS A N 1
ATOM 757 C CA . LYS A 1 96 ? -47.784 -3.714 70.077 1.00 66.94 96 LYS A CA 1
ATOM 758 C C . LYS A 1 96 ? -47.249 -4.784 69.120 1.00 66.94 96 LYS A C 1
ATOM 760 O O . LYS A 1 96 ? -46.541 -4.444 68.180 1.00 66.94 96 LYS A O 1
ATOM 765 N N . ILE A 1 97 ? -47.611 -6.053 69.324 1.00 67.69 97 ILE A N 1
ATOM 766 C CA . ILE A 1 97 ? -47.228 -7.161 68.434 1.00 67.69 97 ILE A CA 1
ATOM 767 C C . ILE A 1 97 ? -47.866 -7.004 67.048 1.00 67.69 97 ILE A C 1
ATOM 769 O O . ILE A 1 97 ? -47.173 -7.172 66.046 1.00 67.69 97 ILE A O 1
ATOM 773 N N . ASP A 1 98 ? -49.144 -6.632 66.974 1.00 70.38 98 ASP A N 1
ATOM 774 C CA . ASP A 1 98 ? -49.832 -6.406 65.695 1.00 70.38 98 ASP A CA 1
ATOM 775 C C . ASP A 1 98 ? -49.212 -5.239 64.913 1.00 70.38 98 ASP A C 1
ATOM 777 O O . ASP A 1 98 ? -48.993 -5.336 63.703 1.00 70.38 98 ASP A O 1
ATOM 781 N N . LEU A 1 99 ? -48.845 -4.164 65.618 1.00 69.44 99 LEU A N 1
ATOM 782 C CA . LEU A 1 99 ? -48.164 -3.013 65.030 1.00 69.44 99 LEU A CA 1
ATOM 783 C C . LEU A 1 99 ? -46.770 -3.388 64.496 1.00 69.44 99 LEU A C 1
ATOM 785 O O . LEU A 1 99 ? -46.428 -3.023 63.373 1.00 69.44 99 LEU A O 1
ATOM 789 N N . ILE A 1 100 ? -45.995 -4.176 65.251 1.00 69.88 100 ILE A N 1
ATOM 790 C CA . ILE A 1 100 ? -44.693 -4.703 64.806 1.00 69.88 100 ILE A CA 1
ATOM 7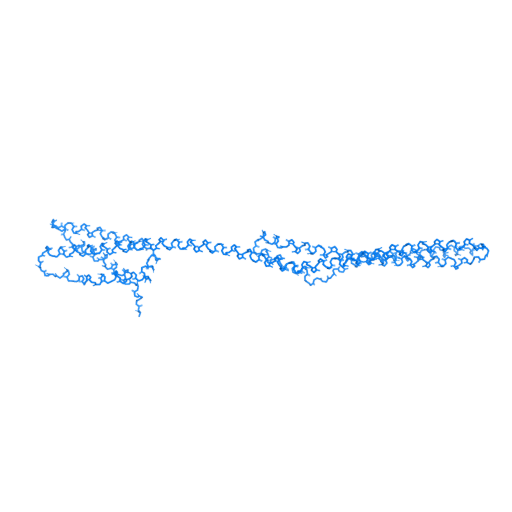91 C C . ILE A 1 100 ? -44.863 -5.618 63.587 1.00 69.88 100 ILE A C 1
ATOM 793 O O . ILE A 1 100 ? -44.092 -5.527 62.636 1.00 69.88 100 ILE A O 1
ATOM 797 N N . ASN A 1 101 ? -45.878 -6.482 63.570 1.00 72.56 101 ASN A N 1
ATOM 798 C CA . ASN A 1 101 ? -46.119 -7.374 62.437 1.00 72.56 101 ASN A CA 1
ATOM 799 C C . ASN A 1 101 ? -46.487 -6.613 61.160 1.00 72.56 101 ASN A C 1
ATOM 801 O O . ASN A 1 101 ? -45.952 -6.949 60.101 1.00 72.56 101 ASN A O 1
ATOM 805 N N . SER A 1 102 ? -47.324 -5.576 61.272 1.00 76.69 102 SER A N 1
ATOM 806 C CA . SER A 1 102 ? -47.641 -4.666 60.164 1.00 76.69 102 SER A CA 1
ATOM 807 C C . SER A 1 102 ? -46.394 -3.944 59.654 1.00 76.69 102 SER A C 1
ATOM 809 O O . SER A 1 102 ? -46.232 -3.774 58.448 1.00 76.69 102 SER A O 1
ATOM 811 N N . TYR A 1 103 ? -45.504 -3.541 60.562 1.00 70.25 103 TYR A N 1
ATOM 812 C CA . TYR A 1 103 ? -44.241 -2.893 60.220 1.00 70.25 103 TYR A CA 1
ATOM 813 C C . TYR A 1 103 ? -43.315 -3.830 59.432 1.00 70.25 103 TYR A C 1
ATOM 815 O O . TYR A 1 103 ? -42.802 -3.479 58.371 1.00 70.25 103 TYR A O 1
ATOM 823 N N . LEU A 1 104 ? -43.143 -5.060 59.926 1.00 71.69 104 LEU A N 1
ATOM 824 C CA . LEU A 1 104 ? -42.328 -6.085 59.273 1.00 71.69 104 LEU A CA 1
ATOM 825 C C . LEU A 1 104 ? -42.879 -6.475 57.893 1.00 71.69 104 LEU A C 1
ATOM 827 O O . LEU A 1 104 ? -42.097 -6.756 56.985 1.00 71.69 104 LEU A O 1
ATOM 831 N N . ASP A 1 105 ? -44.204 -6.485 57.715 1.00 78.81 105 ASP A N 1
ATOM 832 C CA . ASP A 1 105 ? -44.825 -6.728 56.407 1.00 78.81 105 ASP A CA 1
ATOM 833 C C . ASP A 1 105 ? -44.540 -5.609 55.409 1.00 78.81 105 ASP A C 1
ATOM 835 O O . ASP A 1 105 ? -44.156 -5.891 54.271 1.00 78.81 105 ASP A O 1
ATOM 839 N N . GLU A 1 106 ? -44.678 -4.351 55.831 1.00 76.31 106 GLU A N 1
ATOM 840 C CA . GLU A 1 106 ? -44.393 -3.207 54.964 1.00 76.31 106 GLU A CA 1
ATOM 841 C C . GLU A 1 106 ? -42.915 -3.198 54.547 1.00 76.31 106 GLU A C 1
ATOM 843 O O . GLU A 1 106 ? -42.610 -3.059 53.360 1.00 76.31 106 GLU A O 1
ATOM 848 N N . LEU A 1 107 ? -41.992 -3.472 55.478 1.00 69.88 107 LEU A N 1
ATOM 849 C CA . LEU A 1 107 ? -40.569 -3.611 55.155 1.00 69.88 107 LEU A CA 1
ATOM 850 C C . LEU A 1 107 ? -40.284 -4.744 54.169 1.00 69.88 107 LEU A C 1
ATOM 852 O O . LEU A 1 107 ? -39.499 -4.573 53.234 1.00 69.88 107 LEU A O 1
ATOM 856 N N . ASN A 1 108 ? -40.918 -5.902 54.347 1.00 75.00 108 ASN A N 1
ATOM 857 C CA . ASN A 1 108 ? -40.747 -7.025 53.431 1.00 75.00 108 ASN A CA 1
ATOM 858 C C . ASN A 1 108 ? -41.270 -6.692 52.021 1.00 75.00 108 ASN A C 1
ATOM 860 O O . ASN A 1 108 ? -40.680 -7.103 51.019 1.00 75.00 108 ASN A O 1
ATOM 864 N N . ASN A 1 109 ? -42.355 -5.921 51.925 1.00 79.44 109 ASN A N 1
ATOM 865 C CA . ASN A 1 109 ? -42.892 -5.459 50.645 1.00 79.44 109 ASN A CA 1
ATOM 866 C C . ASN A 1 109 ? -41.942 -4.470 49.956 1.00 79.44 109 ASN A C 1
ATOM 868 O O . ASN A 1 109 ? -41.629 -4.658 48.779 1.00 79.44 109 ASN A O 1
ATOM 872 N N . ILE A 1 110 ? -41.425 -3.486 50.699 1.00 75.50 110 ILE A N 1
ATOM 873 C CA . ILE A 1 110 ? -40.410 -2.527 50.227 1.00 75.50 110 ILE A CA 1
ATOM 874 C C . ILE A 1 110 ? -39.173 -3.276 49.710 1.00 75.50 110 ILE A C 1
ATOM 876 O O . ILE A 1 110 ? -38.682 -2.993 48.616 1.00 75.50 110 ILE A O 1
ATOM 880 N N . TYR A 1 111 ? -38.706 -4.279 50.455 1.00 74.31 111 TYR A N 1
ATOM 881 C CA . TYR A 1 111 ? -37.575 -5.116 50.067 1.00 74.31 111 TYR A CA 1
ATOM 882 C C . TYR A 1 111 ? -37.814 -5.868 48.745 1.00 74.31 111 TYR A C 1
ATOM 884 O O . TYR A 1 111 ? -36.986 -5.813 47.829 1.00 74.31 111 TYR A O 1
ATOM 892 N N . L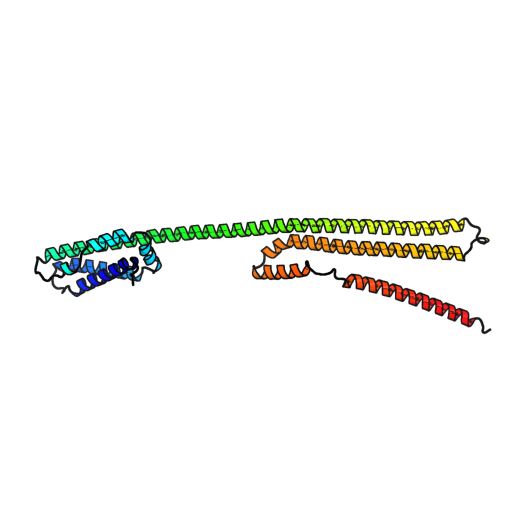YS A 1 112 ? -38.953 -6.559 48.613 1.00 80.31 112 LYS A N 1
ATOM 893 C CA . LYS A 1 112 ? -39.302 -7.314 47.394 1.00 80.31 112 LYS A CA 1
ATOM 894 C C . LYS A 1 112 ? -39.424 -6.410 46.172 1.00 80.31 112 LYS A C 1
ATOM 896 O O . LYS A 1 112 ? -38.987 -6.780 45.078 1.00 80.31 112 LYS A O 1
ATOM 901 N N . GLU A 1 113 ? -40.011 -5.236 46.361 1.00 78.50 113 GLU A N 1
ATOM 902 C CA . GLU A 1 113 ? -40.162 -4.232 45.318 1.00 78.50 113 GLU A CA 1
ATOM 903 C C . GLU A 1 113 ? -38.785 -3.723 44.858 1.00 78.50 113 GLU A C 1
ATOM 905 O O . GLU A 1 113 ? -38.475 -3.802 43.666 1.00 78.50 113 GLU A O 1
ATOM 910 N N . ALA A 1 114 ? -37.906 -3.341 45.792 1.00 72.31 114 ALA A N 1
ATOM 911 C CA . ALA A 1 114 ? -36.535 -2.928 45.486 1.00 72.31 114 ALA A CA 1
ATOM 912 C C . ALA A 1 114 ? -35.756 -4.004 44.705 1.00 72.31 114 ALA A C 1
ATOM 914 O O . ALA A 1 114 ? -35.130 -3.705 43.686 1.00 72.31 114 ALA A O 1
ATOM 915 N N . ASN A 1 115 ? -35.850 -5.271 45.118 1.00 77.06 115 ASN A N 1
ATOM 916 C CA . ASN A 1 115 ? -35.170 -6.374 44.435 1.00 77.06 115 ASN A CA 1
ATOM 917 C C . ASN A 1 115 ? -35.701 -6.598 43.003 1.00 77.06 115 ASN A C 1
ATOM 919 O O . ASN A 1 115 ? -34.937 -6.838 42.064 1.00 77.06 115 ASN A O 1
ATOM 923 N N . THR A 1 116 ? -37.015 -6.458 42.808 1.00 82.56 116 THR A N 1
ATOM 924 C CA . THR A 1 116 ? -37.642 -6.565 41.482 1.00 82.56 116 THR A CA 1
ATOM 925 C C . THR A 1 116 ? -37.116 -5.480 40.545 1.00 82.56 116 THR A C 1
ATOM 927 O O . THR A 1 116 ? -36.722 -5.784 39.415 1.00 82.56 116 THR A O 1
ATOM 930 N N . TYR A 1 117 ? -37.025 -4.237 41.020 1.00 76.31 117 TYR A N 1
ATOM 931 C CA . TYR A 1 117 ? -36.495 -3.131 40.225 1.00 76.31 117 TYR A CA 1
ATOM 932 C C . TYR A 1 117 ? -35.032 -3.322 39.842 1.00 76.31 117 TYR A C 1
ATOM 934 O O . TYR A 1 117 ? -34.699 -3.175 38.665 1.00 76.31 117 TYR A O 1
ATOM 942 N N . VAL A 1 118 ? -34.180 -3.723 40.790 1.00 75.88 118 VAL A N 1
ATOM 943 C CA . VAL A 1 118 ? -32.766 -4.018 40.508 1.00 75.88 118 VAL A CA 1
ATOM 944 C C . VAL A 1 118 ? -32.649 -5.086 39.416 1.00 75.88 118 VAL A C 1
ATOM 946 O O . VAL A 1 118 ? -31.892 -4.918 38.458 1.00 75.88 118 VAL A O 1
ATOM 949 N N . SER A 1 119 ? -33.452 -6.152 39.490 1.00 80.56 119 SER A N 1
ATOM 950 C CA . SER A 1 119 ? -33.424 -7.225 38.488 1.00 80.56 119 SER A CA 1
ATOM 951 C C . SER A 1 119 ? -33.865 -6.765 37.088 1.00 80.56 119 SER A C 1
ATOM 953 O O . SER A 1 119 ? -33.206 -7.087 36.095 1.00 80.56 119 SER A O 1
ATOM 955 N N . LEU A 1 120 ? -34.940 -5.973 36.991 1.00 80.31 120 LEU A N 1
ATOM 956 C CA . LEU A 1 120 ? -35.430 -5.424 35.724 1.00 80.31 120 LEU A CA 1
ATOM 957 C C . LEU A 1 120 ? -34.393 -4.500 35.095 1.00 80.31 120 LEU A C 1
ATOM 959 O O . LEU A 1 120 ? -34.099 -4.613 33.902 1.00 80.31 120 LEU A O 1
ATOM 963 N N . TYR A 1 121 ? -33.803 -3.627 35.905 1.00 73.56 121 TYR A N 1
ATOM 964 C CA . TYR A 1 121 ? -32.832 -2.662 35.425 1.00 73.56 121 TYR A CA 1
ATOM 965 C C . TYR A 1 121 ? -31.549 -3.339 34.952 1.00 73.56 121 TYR A C 1
ATOM 967 O O . TYR A 1 121 ? -31.049 -3.031 33.872 1.00 73.56 121 TYR A O 1
ATOM 975 N N . LYS A 1 122 ? -31.060 -4.337 35.695 1.00 76.69 122 LYS A N 1
ATOM 976 C CA . LYS A 1 122 ? -29.898 -5.140 35.301 1.00 76.69 122 LYS A CA 1
ATOM 977 C C . LYS A 1 122 ? -30.105 -5.807 33.942 1.00 76.69 122 LYS A C 1
ATOM 979 O O . LYS A 1 122 ? -29.217 -5.754 33.092 1.00 76.69 122 LYS A O 1
ATOM 984 N N . ASN A 1 123 ? -31.293 -6.359 33.702 1.00 81.62 123 ASN A N 1
ATOM 985 C CA . ASN A 1 123 ? -31.642 -6.962 32.416 1.00 81.62 123 ASN A CA 1
ATOM 986 C C . ASN A 1 123 ? -31.680 -5.928 31.278 1.00 81.62 123 ASN A C 1
ATOM 988 O O . ASN A 1 123 ? -31.174 -6.194 30.186 1.00 81.62 123 ASN A O 1
ATOM 992 N N . ILE A 1 124 ? -32.245 -4.741 31.524 1.00 78.31 124 ILE A N 1
ATOM 993 C CA . ILE A 1 124 ? -32.291 -3.648 30.539 1.00 78.31 124 ILE A CA 1
ATOM 994 C C . ILE A 1 124 ? -30.881 -3.142 30.232 1.00 78.31 124 ILE A C 1
ATOM 996 O O . ILE A 1 124 ? -30.520 -3.019 29.064 1.00 78.31 124 ILE A O 1
ATOM 1000 N N . TYR A 1 125 ? -30.065 -2.908 31.257 1.00 74.88 125 TYR A N 1
ATOM 1001 C CA . TYR A 1 125 ? -28.690 -2.446 31.115 1.00 74.88 125 TYR A CA 1
ATOM 1002 C C . TYR A 1 125 ? -27.838 -3.445 30.327 1.00 74.88 125 TYR A C 1
ATOM 1004 O O . TYR A 1 125 ? -27.179 -3.068 29.360 1.00 74.88 125 TYR A O 1
ATOM 1012 N N . GLN A 1 126 ? -27.913 -4.737 30.662 1.00 80.94 126 GLN A N 1
ATOM 1013 C CA . GLN A 1 126 ? -27.205 -5.790 29.929 1.00 80.94 126 GLN A CA 1
ATOM 1014 C C . GLN A 1 126 ? -27.651 -5.875 28.466 1.00 80.94 126 GLN A C 1
ATOM 1016 O O . GLN A 1 126 ? -26.813 -5.969 27.566 1.00 80.94 126 GLN A O 1
ATOM 1021 N N . ARG A 1 127 ? -28.963 -5.800 28.208 1.00 81.19 127 ARG A N 1
ATOM 1022 C CA . ARG A 1 127 ? -29.508 -5.803 26.846 1.00 81.19 127 ARG A CA 1
ATOM 1023 C C . ARG A 1 127 ? -29.046 -4.582 26.052 1.00 81.19 127 ARG A C 1
ATOM 1025 O O . ARG A 1 127 ? -28.606 -4.740 24.915 1.00 81.19 127 ARG A O 1
ATOM 1032 N N . ASN A 1 128 ? -29.125 -3.392 26.639 1.00 78.75 128 ASN A N 1
ATOM 1033 C CA . ASN A 1 128 ? -28.729 -2.149 25.986 1.00 78.75 128 ASN A CA 1
ATOM 1034 C C . ASN A 1 128 ? -27.227 -2.125 25.714 1.00 78.75 128 ASN A C 1
ATOM 1036 O O . ASN A 1 128 ? -26.833 -1.794 24.602 1.00 78.75 128 ASN A O 1
ATOM 1040 N N . ASN A 1 129 ? -26.397 -2.558 26.663 1.00 79.56 129 ASN A N 1
ATOM 1041 C CA . ASN A 1 129 ? -24.955 -2.658 26.447 1.00 79.56 129 ASN A CA 1
ATOM 1042 C C . ASN A 1 129 ? -24.605 -3.625 25.323 1.00 79.56 129 ASN A C 1
ATOM 1044 O O . ASN A 1 129 ? -23.722 -3.319 24.527 1.00 79.56 129 ASN A O 1
ATOM 1048 N N . LYS A 1 130 ? -25.311 -4.755 25.211 1.00 85.31 130 LYS A N 1
ATOM 1049 C CA . LYS A 1 130 ? -25.123 -5.665 24.079 1.00 85.31 130 LYS A CA 1
ATOM 1050 C C . LYS A 1 130 ? -25.477 -4.987 22.753 1.00 85.31 130 LYS A C 1
ATOM 1052 O O . LYS A 1 130 ? -24.658 -4.989 21.846 1.00 85.31 130 LYS A O 1
ATOM 1057 N N . ILE A 1 131 ? -26.646 -4.348 22.664 1.00 85.62 131 ILE A N 1
ATOM 1058 C CA . ILE A 1 131 ? -27.087 -3.647 21.445 1.00 85.62 131 ILE A CA 1
ATOM 1059 C C . ILE A 1 131 ? -26.112 -2.523 21.066 1.00 85.62 131 ILE A C 1
ATOM 1061 O O . ILE A 1 131 ? -25.747 -2.391 19.902 1.00 85.62 131 ILE A O 1
ATOM 1065 N N . ILE A 1 132 ? -25.672 -1.728 22.044 1.00 79.56 132 ILE A N 1
ATOM 1066 C CA . ILE A 1 132 ? -24.720 -0.632 21.836 1.00 79.56 132 ILE A CA 1
ATOM 1067 C C . ILE A 1 132 ? -23.360 -1.185 21.399 1.00 79.56 132 ILE A C 1
ATOM 1069 O O . ILE A 1 132 ? -22.767 -0.656 20.465 1.00 79.56 132 ILE A O 1
ATOM 1073 N N . SER A 1 133 ? -22.878 -2.260 22.023 1.00 84.31 133 SER A N 1
ATOM 1074 C CA . SER A 1 133 ? -21.619 -2.915 21.650 1.00 84.31 133 SER A CA 1
ATOM 1075 C C . SER A 1 133 ? -21.665 -3.470 20.226 1.00 84.31 133 SER A C 1
ATOM 1077 O O . SER A 1 133 ? -20.736 -3.241 19.451 1.00 84.31 133 SER A O 1
ATOM 1079 N N . ASP A 1 134 ? -22.748 -4.160 19.866 1.00 87.31 134 ASP A N 1
ATOM 1080 C CA . ASP A 1 134 ? -22.940 -4.718 18.525 1.00 87.31 134 ASP A CA 1
ATOM 1081 C C . ASP A 1 134 ? -22.992 -3.587 17.480 1.00 87.31 134 ASP A C 1
ATOM 1083 O O . ASP A 1 134 ? -22.283 -3.636 16.473 1.00 87.31 134 ASP A O 1
ATOM 1087 N N . ALA A 1 135 ? -23.733 -2.508 17.765 1.00 82.25 135 ALA A N 1
ATOM 1088 C CA . ALA A 1 135 ? -23.802 -1.329 16.903 1.00 82.25 135 ALA A CA 1
ATOM 1089 C C . ALA A 1 135 ? -22.443 -0.622 16.759 1.00 82.25 135 ALA A C 1
ATOM 1091 O O . ALA A 1 135 ? -22.080 -0.224 15.655 1.00 82.25 135 ALA A O 1
ATOM 1092 N N . ILE A 1 136 ? -21.665 -0.486 17.841 1.00 80.69 136 ILE A N 1
ATOM 1093 C CA . ILE A 1 136 ? -20.306 0.081 17.798 1.00 80.69 136 ILE A CA 1
ATOM 1094 C C . ILE A 1 136 ? -19.383 -0.794 16.942 1.00 80.69 136 ILE A C 1
ATOM 1096 O O . ILE A 1 136 ? -18.590 -0.257 16.164 1.00 80.69 136 ILE A O 1
ATOM 1100 N N . SER A 1 137 ? -19.482 -2.121 17.056 1.00 83.81 137 SER A N 1
ATOM 1101 C CA . SER A 1 137 ? -18.688 -3.050 16.247 1.00 83.81 137 SER A CA 1
ATOM 1102 C C . SER A 1 137 ? -19.007 -2.912 14.757 1.00 83.81 137 SER A C 1
ATOM 1104 O O . SER A 1 137 ? -18.090 -2.763 13.949 1.00 83.81 137 SER A O 1
ATOM 1106 N N . GLU A 1 138 ? -20.292 -2.882 14.397 1.00 85.00 138 GLU A N 1
ATOM 1107 C CA . GLU A 1 138 ? -20.730 -2.691 13.009 1.00 85.00 138 GLU A CA 1
ATOM 1108 C C . GLU A 1 138 ? -20.300 -1.316 12.464 1.00 85.00 138 GLU A C 1
ATOM 1110 O O . GLU A 1 138 ? -19.841 -1.196 11.325 1.00 85.00 138 GLU A O 1
ATOM 1115 N N . LEU A 1 139 ? -20.389 -0.264 13.287 1.00 77.31 139 LEU A N 1
ATOM 1116 C CA . LEU A 1 139 ? -19.946 1.079 12.906 1.00 77.31 139 LEU A CA 1
ATOM 1117 C C . LEU A 1 139 ? -18.436 1.115 12.640 1.00 77.31 139 LEU A C 1
ATOM 1119 O O . LEU A 1 139 ? -17.991 1.743 11.680 1.00 77.31 139 LEU A O 1
ATOM 1123 N N . LYS A 1 140 ? -17.648 0.423 13.469 1.00 78.19 140 LYS A N 1
ATOM 1124 C CA . LYS A 1 140 ? -16.191 0.327 13.321 1.00 78.19 140 LYS A CA 1
ATOM 1125 C C . LYS A 1 140 ? -15.802 -0.391 12.029 1.00 78.19 140 LYS A C 1
ATOM 1127 O O . LYS A 1 140 ? -14.897 0.073 11.336 1.00 78.19 140 LYS A O 1
ATOM 1132 N N . GLU A 1 141 ? -16.503 -1.467 11.683 1.00 78.38 141 GLU A N 1
ATOM 1133 C CA . GLU A 1 141 ? -16.302 -2.191 10.422 1.00 78.38 141 GLU A CA 1
ATOM 1134 C C . GLU A 1 141 ? -16.639 -1.308 9.208 1.00 78.38 141 GLU A C 1
ATOM 1136 O O . GLU A 1 141 ? -15.837 -1.183 8.277 1.00 78.38 141 GLU A O 1
ATOM 1141 N N . LYS A 1 142 ? -17.773 -0.594 9.249 1.00 76.69 142 LYS A N 1
ATOM 1142 C CA . LYS A 1 142 ? -18.148 0.353 8.186 1.00 76.69 142 LYS A CA 1
ATOM 1143 C C . LYS A 1 142 ? -17.138 1.490 8.045 1.00 76.69 142 LYS A C 1
ATOM 1145 O O . LYS A 1 142 ? -16.755 1.801 6.920 1.00 76.69 142 LYS A O 1
ATOM 1150 N N . ILE A 1 143 ? -16.657 2.075 9.143 1.00 77.25 143 ILE A N 1
ATOM 1151 C CA . ILE A 1 143 ? -15.633 3.133 9.099 1.00 77.25 143 ILE A CA 1
ATOM 1152 C C . ILE A 1 143 ? -14.347 2.623 8.440 1.00 77.25 143 ILE A C 1
ATOM 1154 O O . ILE A 1 143 ? -13.823 3.297 7.554 1.00 77.25 143 ILE A O 1
ATOM 1158 N N . GLN A 1 144 ? -13.882 1.419 8.788 1.00 74.38 144 GLN A N 1
ATOM 1159 C CA . GLN A 1 144 ? -12.714 0.815 8.133 1.00 74.38 144 GLN A CA 1
ATOM 1160 C C . GLN A 1 144 ? -12.931 0.620 6.627 1.00 74.38 144 GLN A C 1
ATOM 1162 O O . GLN A 1 144 ? -12.028 0.887 5.834 1.00 74.38 144 GLN A O 1
ATOM 1167 N N . SER A 1 145 ? -14.130 0.200 6.213 1.00 72.94 145 SER A N 1
ATOM 1168 C CA . SER A 1 145 ? -14.448 0.051 4.787 1.00 72.94 145 SER A CA 1
ATOM 1169 C C . SER A 1 145 ? -14.459 1.390 4.034 1.00 72.94 145 SER A C 1
ATOM 1171 O O . SER A 1 145 ? -14.005 1.459 2.893 1.00 72.94 145 SER A O 1
ATOM 1173 N N . VAL A 1 146 ? -14.913 2.469 4.682 1.00 74.69 146 VAL A N 1
ATOM 1174 C CA . VAL A 1 146 ? -14.947 3.821 4.105 1.00 74.69 146 VAL A CA 1
ATOM 1175 C C . VAL A 1 146 ? -13.545 4.424 4.020 1.00 74.69 146 VAL A C 1
ATOM 1177 O O . VAL A 1 146 ? -13.214 5.022 2.998 1.00 74.69 146 VAL A O 1
ATOM 1180 N N . GLU A 1 147 ? -12.698 4.241 5.038 1.00 72.56 147 GLU A N 1
ATOM 1181 C CA . GLU A 1 147 ? -11.285 4.641 4.975 1.00 72.56 147 GLU A CA 1
ATOM 1182 C C . GLU A 1 147 ? -10.559 3.921 3.832 1.00 72.56 147 GLU A C 1
ATOM 1184 O O . GLU A 1 147 ? -9.859 4.565 3.052 1.00 72.56 147 GLU A O 1
ATOM 1189 N N . ALA A 1 148 ? -10.791 2.615 3.666 1.00 66.19 148 ALA A N 1
ATOM 1190 C CA . ALA A 1 148 ? -10.223 1.843 2.564 1.00 66.19 148 ALA A CA 1
ATOM 1191 C C . ALA A 1 148 ? -10.727 2.320 1.191 1.00 66.19 148 ALA A C 1
ATOM 1193 O O . ALA A 1 148 ? -9.936 2.460 0.258 1.00 66.19 148 ALA A O 1
ATOM 1194 N N . ALA A 1 149 ? -12.025 2.615 1.064 1.00 65.19 149 ALA A N 1
ATOM 1195 C CA . ALA A 1 149 ? -12.595 3.165 -0.164 1.00 65.19 149 ALA A CA 1
ATOM 1196 C C . ALA A 1 149 ? -12.014 4.550 -0.491 1.00 65.19 149 ALA A C 1
ATOM 1198 O O . ALA A 1 149 ? -11.689 4.825 -1.644 1.00 65.19 149 ALA A O 1
ATOM 1199 N N . LYS A 1 150 ? -11.824 5.404 0.521 1.00 74.25 150 LYS A N 1
ATOM 1200 C CA . LYS A 1 150 ? -11.175 6.709 0.365 1.00 74.25 150 LYS A CA 1
ATOM 1201 C C . LYS A 1 150 ? -9.726 6.560 -0.113 1.00 74.25 150 LYS A C 1
ATOM 1203 O O . LYS A 1 150 ? -9.356 7.200 -1.092 1.00 74.25 150 LYS A O 1
ATOM 1208 N N . LEU A 1 151 ? -8.946 5.677 0.514 1.00 68.56 151 LEU A N 1
ATOM 1209 C CA . LEU A 1 151 ? -7.573 5.352 0.102 1.00 68.56 151 LEU A CA 1
ATOM 1210 C C . LEU A 1 151 ? -7.509 4.825 -1.338 1.00 68.56 151 LEU A C 1
ATOM 1212 O O . LEU A 1 151 ? -6.625 5.217 -2.093 1.00 68.56 151 LEU A O 1
ATOM 1216 N N . ALA A 1 152 ? -8.458 3.981 -1.746 1.00 62.88 152 ALA A N 1
ATOM 1217 C CA . ALA A 1 152 ? -8.539 3.491 -3.120 1.00 62.88 152 ALA A CA 1
ATOM 1218 C C . ALA A 1 152 ? -8.852 4.616 -4.127 1.00 62.88 152 ALA A C 1
ATOM 1220 O O . ALA A 1 152 ? -8.284 4.638 -5.217 1.00 62.88 152 ALA A O 1
ATOM 1221 N N . ILE A 1 153 ? -9.717 5.572 -3.766 1.00 66.56 153 ILE A N 1
ATOM 1222 C CA . ILE A 1 153 ? -10.040 6.737 -4.609 1.00 66.56 153 ILE A CA 1
ATOM 1223 C C . ILE A 1 153 ? -8.840 7.687 -4.730 1.00 66.56 153 ILE A C 1
ATOM 1225 O O . ILE A 1 153 ? -8.530 8.139 -5.832 1.00 66.56 153 ILE A O 1
ATOM 1229 N N . GLU A 1 154 ? -8.153 7.982 -3.626 1.00 67.75 154 GLU A N 1
ATOM 1230 C CA . GLU A 1 154 ? -6.954 8.834 -3.627 1.00 67.75 154 GLU A CA 1
ATOM 1231 C C . GLU A 1 154 ? -5.794 8.174 -4.391 1.00 67.75 154 GLU A C 1
ATOM 1233 O O . GLU A 1 154 ? -5.092 8.844 -5.156 1.00 67.75 154 GLU A O 1
ATOM 1238 N N . SER A 1 155 ? -5.648 6.849 -4.266 1.00 66.50 155 SER A N 1
ATOM 1239 C CA . SER A 1 155 ? -4.695 6.069 -5.059 1.00 66.50 155 SER A CA 1
ATOM 1240 C C . SER A 1 155 ? -4.993 6.180 -6.557 1.00 66.50 155 SER A C 1
ATOM 1242 O O . SER A 1 155 ? -4.092 6.484 -7.325 1.00 66.50 155 SER A O 1
ATOM 1244 N N . ASN A 1 156 ? -6.262 6.093 -6.973 1.00 73.88 156 ASN A N 1
ATOM 1245 C CA . ASN A 1 156 ? -6.677 6.176 -8.382 1.00 73.88 156 ASN A CA 1
ATOM 1246 C C . ASN A 1 156 ? -6.293 7.509 -9.068 1.00 73.88 156 ASN A C 1
ATOM 1248 O O . ASN A 1 156 ? -5.948 7.537 -10.247 1.00 73.88 156 ASN A O 1
ATOM 1252 N N . ALA A 1 157 ? -6.308 8.635 -8.347 1.00 72.38 157 ALA A N 1
ATOM 1253 C CA . ALA A 1 157 ? -5.855 9.911 -8.912 1.00 72.38 157 ALA A CA 1
ATOM 1254 C C . ALA A 1 157 ? -4.339 9.918 -9.184 1.00 72.38 157 ALA A C 1
ATOM 1256 O O . ALA A 1 157 ? -3.892 10.406 -10.221 1.00 72.38 157 ALA A O 1
ATOM 1257 N N . THR A 1 158 ? -3.564 9.349 -8.260 1.00 71.38 158 THR A N 1
ATOM 1258 C CA . THR A 1 158 ? -2.108 9.200 -8.396 1.00 71.38 158 THR A CA 1
ATOM 1259 C C . THR A 1 158 ? -1.763 8.165 -9.468 1.00 71.38 158 THR A C 1
ATOM 1261 O O . THR A 1 158 ? -0.814 8.338 -10.227 1.00 71.38 158 THR A O 1
ATOM 1264 N N . ASP A 1 159 ? -2.585 7.125 -9.567 1.00 77.00 159 ASP A N 1
ATOM 1265 C CA . ASP A 1 159 ? -2.462 6.033 -10.516 1.00 77.00 159 ASP A CA 1
ATOM 1266 C C . ASP A 1 159 ? -2.464 6.526 -11.960 1.00 77.00 159 ASP A C 1
ATOM 1268 O O . ASP A 1 159 ? -1.525 6.280 -12.716 1.00 77.00 159 ASP A O 1
ATOM 1272 N N . LYS A 1 160 ? -3.477 7.328 -12.307 1.00 81.44 160 LYS A N 1
ATOM 1273 C CA . LYS A 1 160 ? -3.610 7.932 -13.637 1.00 81.44 160 LYS A CA 1
ATOM 1274 C C . LYS A 1 160 ? -2.386 8.744 -14.032 1.00 81.44 160 LYS A C 1
ATOM 1276 O O . LYS A 1 160 ? -1.931 8.633 -15.162 1.00 81.44 160 LYS A O 1
ATOM 1281 N N . PHE A 1 161 ? -1.823 9.509 -13.098 1.00 82.88 161 PHE A N 1
ATOM 1282 C CA . PHE A 1 161 ? -0.629 10.301 -13.369 1.00 82.88 161 PHE A CA 1
ATOM 1283 C C . PHE A 1 161 ? 0.570 9.421 -13.749 1.00 82.88 161 PHE A C 1
ATOM 1285 O O . PHE A 1 161 ? 1.288 9.742 -14.694 1.00 82.88 161 PHE A O 1
ATOM 1292 N N . PHE A 1 162 ? 0.794 8.304 -13.048 1.00 81.62 162 PHE A N 1
ATOM 1293 C CA . PHE A 1 162 ? 1.903 7.402 -13.372 1.00 81.62 162 PHE A CA 1
ATOM 1294 C C . PHE A 1 162 ? 1.657 6.573 -14.635 1.00 81.62 162 PHE A C 1
ATOM 1296 O O . PHE A 1 162 ? 2.622 6.304 -15.349 1.00 81.62 162 PHE A O 1
ATOM 1303 N N . VAL A 1 163 ? 0.404 6.222 -14.945 1.00 85.25 163 VAL A N 1
ATOM 1304 C CA . VAL A 1 163 ? 0.037 5.594 -16.227 1.00 85.25 163 VAL A CA 1
ATOM 1305 C C . VAL A 1 163 ? 0.325 6.541 -17.388 1.00 85.25 163 VAL A C 1
ATOM 1307 O O . VAL A 1 163 ? 1.089 6.180 -18.277 1.00 85.25 163 VAL A O 1
ATOM 1310 N N . GLU A 1 164 ? -0.188 7.773 -17.339 1.00 88.06 164 GLU A N 1
ATOM 1311 C CA . GLU A 1 164 ? 0.055 8.790 -18.376 1.00 88.06 164 GLU A CA 1
ATOM 1312 C C . GLU A 1 164 ? 1.557 9.067 -18.551 1.00 88.06 164 GLU A C 1
ATOM 1314 O O . GLU A 1 164 ? 2.061 9.231 -19.663 1.00 88.06 164 GLU A O 1
ATOM 1319 N N . LEU A 1 165 ? 2.303 9.093 -17.443 1.00 84.12 165 LEU A N 1
ATOM 1320 C CA . LEU A 1 165 ? 3.747 9.277 -17.469 1.00 84.12 165 LEU A CA 1
ATOM 1321 C C . LEU A 1 165 ? 4.474 8.072 -18.094 1.00 84.12 165 LEU A C 1
ATOM 1323 O O . LEU A 1 165 ? 5.444 8.263 -18.827 1.00 84.12 165 LEU A O 1
ATOM 1327 N N . SER A 1 166 ? 4.014 6.850 -17.813 1.00 86.62 166 SER A N 1
ATOM 1328 C CA . SER A 1 166 ? 4.524 5.621 -18.424 1.00 86.62 166 SER A CA 1
ATOM 1329 C C . SER A 1 166 ? 4.303 5.648 -19.935 1.00 86.62 166 SER A C 1
ATOM 1331 O O . SER A 1 166 ? 5.276 5.576 -20.683 1.00 86.62 166 SER A O 1
ATOM 1333 N N . GLU A 1 167 ? 3.063 5.858 -20.379 1.00 90.19 167 GLU A N 1
ATOM 1334 C CA . GLU A 1 167 ? 2.693 5.925 -21.801 1.00 90.19 167 GLU A CA 1
ATOM 1335 C C . GLU A 1 167 ? 3.536 6.962 -22.556 1.00 90.19 167 GLU A C 1
ATOM 1337 O O . GLU A 1 167 ? 4.075 6.679 -23.626 1.00 90.19 167 GLU A O 1
ATOM 1342 N N . LYS A 1 168 ? 3.758 8.138 -21.958 1.00 90.88 168 LYS A N 1
ATOM 1343 C CA . LYS A 1 168 ? 4.621 9.167 -22.550 1.00 90.88 168 LYS A CA 1
ATOM 1344 C C . LYS A 1 168 ? 6.060 8.684 -22.771 1.00 90.88 168 LYS A C 1
ATOM 1346 O O . LYS A 1 168 ? 6.662 8.980 -23.803 1.00 90.88 168 LYS A O 1
ATOM 1351 N N . TYR A 1 169 ? 6.652 7.984 -21.805 1.00 87.12 169 TYR A N 1
ATOM 1352 C CA . TYR A 1 169 ? 8.023 7.481 -21.950 1.00 87.12 169 TYR A CA 1
ATOM 1353 C C . TYR A 1 169 ? 8.122 6.280 -22.890 1.00 87.12 169 TYR A C 1
ATOM 1355 O O . TYR A 1 169 ? 9.175 6.081 -23.502 1.00 87.12 169 TYR A O 1
ATOM 1363 N N . GLU A 1 170 ? 7.050 5.503 -23.023 1.00 90.06 170 GLU A N 1
ATOM 1364 C CA . GLU A 1 170 ? 6.931 4.466 -24.046 1.00 90.06 170 GLU A CA 1
ATOM 1365 C C . GLU A 1 170 ? 6.926 5.086 -25.447 1.00 90.06 170 GLU A C 1
ATOM 1367 O O . GLU A 1 170 ? 7.739 4.698 -26.286 1.00 90.06 170 GLU A O 1
ATOM 1372 N N . GLU A 1 171 ? 6.130 6.135 -25.667 1.00 91.50 171 GLU A N 1
ATOM 1373 C CA . GLU A 1 171 ? 6.112 6.877 -26.933 1.00 91.50 171 GLU A CA 1
ATOM 1374 C C . GLU A 1 171 ? 7.491 7.486 -27.255 1.00 91.50 171 GLU A C 1
ATOM 1376 O O . GLU A 1 171 ? 8.017 7.326 -28.361 1.00 91.50 171 GLU A O 1
ATOM 1381 N N . GLU A 1 172 ? 8.144 8.127 -26.276 1.00 87.38 172 GLU A N 1
ATOM 1382 C CA . GLU A 1 172 ? 9.508 8.643 -26.450 1.00 87.38 172 GLU A CA 1
ATOM 1383 C C . GLU A 1 172 ? 10.517 7.527 -26.775 1.00 87.38 172 GLU A C 1
ATOM 1385 O O . GLU A 1 172 ? 11.458 7.742 -27.551 1.00 87.38 172 GLU A O 1
ATOM 1390 N N . TYR A 1 173 ? 10.357 6.333 -26.199 1.00 89.50 173 TYR A N 1
ATOM 1391 C CA . TYR A 1 173 ? 11.185 5.174 -26.522 1.00 89.50 173 TYR A CA 1
ATOM 1392 C C . TYR A 1 173 ? 10.965 4.714 -27.968 1.00 89.50 173 TYR A C 1
ATOM 1394 O O . TYR A 1 173 ? 11.947 4.548 -28.702 1.00 89.50 173 TYR A O 1
ATOM 1402 N N . GLU A 1 174 ? 9.712 4.547 -28.388 1.00 90.81 174 GLU A N 1
ATOM 1403 C CA . GLU A 1 174 ? 9.361 4.094 -29.735 1.00 90.81 174 GLU A CA 1
ATOM 1404 C C . GLU A 1 174 ? 9.862 5.061 -30.809 1.00 90.81 174 GLU A C 1
ATOM 1406 O O . GLU A 1 174 ? 10.542 4.631 -31.748 1.00 90.81 174 GLU A O 1
ATOM 1411 N N . LEU A 1 175 ? 9.636 6.366 -30.626 1.00 91.50 175 LEU A N 1
ATOM 1412 C CA . LEU A 1 175 ? 10.105 7.407 -31.544 1.00 91.50 175 LEU A CA 1
ATOM 1413 C C . LEU A 1 175 ? 11.633 7.409 -31.671 1.00 91.50 175 LEU A C 1
ATOM 1415 O O . LEU A 1 175 ? 12.179 7.443 -32.777 1.00 91.50 175 LEU A O 1
ATOM 1419 N N . ASN A 1 176 ? 12.359 7.325 -30.552 1.00 87.44 176 ASN A N 1
ATOM 1420 C CA . ASN A 1 176 ? 13.823 7.277 -30.590 1.00 87.44 176 ASN A CA 1
ATOM 1421 C C . ASN A 1 176 ? 14.343 5.982 -31.236 1.00 87.44 176 ASN A C 1
ATOM 1423 O O . ASN A 1 176 ? 15.348 6.013 -31.953 1.00 87.44 176 ASN A O 1
ATOM 1427 N N . ASN A 1 177 ? 13.668 4.851 -31.022 1.00 89.06 177 ASN A N 1
ATOM 1428 C CA . ASN A 1 177 ? 14.026 3.577 -31.641 1.00 89.06 177 ASN A CA 1
ATOM 1429 C C . ASN A 1 177 ? 13.746 3.579 -33.156 1.00 89.06 177 ASN A C 1
ATOM 1431 O O . ASN A 1 177 ? 14.529 3.045 -33.950 1.00 89.06 177 ASN A O 1
ATOM 1435 N N . GLU A 1 178 ? 12.670 4.237 -33.585 1.00 92.88 178 GLU A N 1
ATOM 1436 C CA . GLU A 1 178 ? 12.400 4.494 -34.995 1.00 92.88 178 GLU A CA 1
ATOM 1437 C C . GLU A 1 178 ? 13.469 5.399 -35.621 1.00 92.88 178 GLU A C 1
ATOM 1439 O O . GLU A 1 178 ? 14.017 5.060 -36.675 1.00 92.88 178 GLU A O 1
ATOM 1444 N N . HIS A 1 179 ? 13.840 6.501 -34.964 1.00 90.75 179 HIS A N 1
ATOM 1445 C CA . HIS A 1 179 ? 14.923 7.367 -35.433 1.00 90.75 179 HIS A CA 1
ATOM 1446 C C . HIS A 1 179 ? 16.262 6.631 -35.536 1.00 90.75 179 HIS A C 1
ATOM 1448 O O . HIS A 1 179 ? 16.989 6.827 -36.515 1.00 90.75 179 HIS A O 1
ATOM 1454 N N . PHE A 1 180 ? 16.573 5.743 -34.588 1.00 89.44 180 PHE A N 1
ATOM 1455 C CA . PHE A 1 180 ? 17.740 4.865 -34.661 1.00 89.44 180 PHE A CA 1
ATOM 1456 C C . PHE A 1 180 ? 17.694 3.969 -35.907 1.00 89.44 180 PHE A C 1
ATOM 1458 O O . PHE A 1 180 ? 18.637 3.975 -36.703 1.00 89.44 180 PHE A O 1
ATOM 1465 N N . ARG A 1 181 ? 16.583 3.252 -36.126 1.00 90.06 181 ARG A N 1
ATOM 1466 C CA . ARG A 1 181 ? 16.405 2.364 -37.287 1.00 90.06 181 ARG A CA 1
ATOM 1467 C C . ARG A 1 181 ? 16.525 3.123 -38.609 1.00 90.06 181 ARG A C 1
ATOM 1469 O O . ARG A 1 181 ? 17.232 2.671 -39.511 1.00 90.06 181 ARG A O 1
ATOM 1476 N N . ASN A 1 182 ? 15.885 4.286 -38.709 1.00 92.38 182 ASN A N 1
ATOM 1477 C CA . ASN A 1 182 ? 15.921 5.127 -39.905 1.00 92.38 182 ASN A CA 1
ATOM 1478 C C . ASN A 1 182 ? 17.333 5.673 -40.161 1.00 92.38 182 ASN A C 1
ATOM 1480 O O . ASN A 1 182 ? 17.810 5.638 -41.293 1.00 92.38 182 ASN A O 1
ATOM 1484 N N . THR A 1 183 ? 18.043 6.101 -39.115 1.00 91.06 183 THR A N 1
ATOM 1485 C CA . THR A 1 183 ? 19.436 6.572 -39.216 1.00 91.06 183 THR A CA 1
ATOM 1486 C C . THR A 1 183 ? 20.378 5.461 -39.673 1.00 91.06 183 THR A C 1
ATOM 1488 O O . THR A 1 183 ? 21.227 5.686 -40.540 1.00 91.06 183 THR A O 1
ATOM 1491 N N . LEU A 1 184 ? 20.219 4.251 -39.131 1.00 91.25 184 LEU A N 1
ATOM 1492 C CA . LEU A 1 184 ? 21.007 3.087 -39.527 1.00 91.25 184 LEU A CA 1
ATOM 1493 C C . LEU A 1 184 ? 20.755 2.737 -40.997 1.00 91.25 184 LEU A C 1
ATOM 1495 O O . LEU A 1 184 ? 21.706 2.569 -41.761 1.00 91.25 184 LEU A O 1
ATOM 1499 N N . PHE A 1 185 ? 19.487 2.715 -41.415 1.00 93.69 185 PHE A N 1
ATOM 1500 C CA . PHE A 1 185 ? 19.108 2.475 -42.806 1.00 93.69 185 PHE A CA 1
ATOM 1501 C C . PHE A 1 185 ? 19.706 3.526 -43.753 1.00 93.69 185 PHE A C 1
ATOM 1503 O O . PHE A 1 185 ? 20.372 3.166 -44.724 1.00 93.69 185 PHE A O 1
ATOM 1510 N N . ILE A 1 186 ? 19.562 4.818 -43.435 1.00 92.88 186 ILE A N 1
ATOM 1511 C CA . ILE A 1 186 ? 20.132 5.920 -44.227 1.00 92.88 186 ILE A CA 1
ATOM 1512 C C . ILE A 1 186 ? 21.656 5.794 -44.319 1.00 92.88 186 ILE A C 1
ATOM 1514 O O . ILE A 1 186 ? 22.213 5.942 -45.404 1.00 92.88 186 ILE A O 1
ATOM 1518 N N . THR A 1 187 ? 22.341 5.475 -43.220 1.00 91.94 187 THR A N 1
ATOM 1519 C CA . THR A 1 187 ? 23.806 5.316 -43.204 1.00 91.94 187 THR A CA 1
ATOM 1520 C C . THR A 1 187 ? 24.256 4.183 -44.131 1.00 91.94 187 THR A C 1
ATOM 1522 O O . THR A 1 187 ? 25.199 4.352 -44.913 1.00 91.94 187 THR A O 1
ATOM 1525 N N . VAL A 1 188 ? 23.559 3.043 -44.099 1.00 92.19 188 VAL A N 1
ATOM 1526 C CA . VAL A 1 188 ? 23.828 1.904 -44.990 1.00 92.19 188 VAL A CA 1
ATOM 1527 C C . VAL A 1 188 ? 23.564 2.285 -46.449 1.00 92.19 188 VAL A C 1
ATOM 1529 O O . VAL A 1 188 ? 24.433 2.076 -47.298 1.00 92.19 188 VAL A O 1
ATOM 1532 N N . CYS A 1 189 ? 22.425 2.917 -46.744 1.00 92.25 189 CYS A N 1
ATOM 1533 C CA . CYS A 1 189 ? 22.095 3.390 -48.089 1.00 92.25 189 CYS A CA 1
ATOM 1534 C C . CYS A 1 189 ? 23.129 4.392 -48.622 1.00 92.25 189 CYS A C 1
ATOM 1536 O O . CYS A 1 189 ? 23.617 4.219 -49.737 1.00 92.25 189 CYS A O 1
ATOM 1538 N N . CYS A 1 190 ? 23.528 5.389 -47.827 1.00 89.69 190 CYS A N 1
ATOM 1539 C CA . CYS A 1 190 ? 24.570 6.355 -48.188 1.00 89.69 190 CYS A CA 1
ATOM 1540 C C . CYS A 1 190 ? 25.915 5.671 -48.466 1.00 89.69 190 CYS A C 1
ATOM 1542 O O . CYS A 1 190 ? 26.622 6.049 -49.401 1.00 89.69 190 CYS A O 1
ATOM 1544 N N . THR A 1 191 ? 26.256 4.632 -47.700 1.00 88.94 191 THR A N 1
ATOM 1545 C CA . THR A 1 191 ? 27.485 3.855 -47.908 1.00 88.94 191 THR A CA 1
ATOM 1546 C C . THR A 1 191 ? 27.441 3.082 -49.229 1.00 88.94 191 THR A C 1
ATOM 1548 O O . THR A 1 191 ? 28.402 3.138 -50.000 1.00 88.94 191 THR A O 1
ATOM 1551 N N . ILE A 1 192 ? 26.321 2.416 -49.532 1.00 89.50 192 ILE A N 1
ATOM 1552 C CA . ILE A 1 192 ? 26.119 1.675 -50.789 1.00 89.50 192 ILE A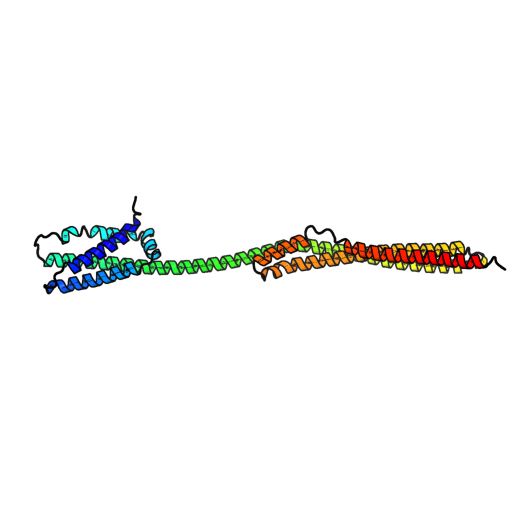 CA 1
ATOM 1553 C C . ILE A 1 192 ? 26.118 2.632 -51.988 1.00 89.50 192 ILE A C 1
ATOM 1555 O O . ILE A 1 192 ? 26.825 2.383 -52.964 1.00 89.50 192 ILE A O 1
ATOM 1559 N N . LEU A 1 193 ? 25.392 3.751 -51.908 1.00 88.25 193 LEU A N 1
ATOM 1560 C CA . LEU A 1 193 ? 25.347 4.767 -52.966 1.00 88.25 193 LEU A CA 1
ATOM 1561 C C . LEU A 1 193 ? 26.723 5.398 -53.209 1.00 88.25 193 LEU A C 1
ATOM 1563 O O . LEU A 1 193 ? 27.116 5.577 -54.359 1.00 88.25 193 LEU A O 1
ATOM 1567 N N . SER A 1 194 ? 27.491 5.669 -52.148 1.00 85.50 194 SER A N 1
ATOM 1568 C CA . SER A 1 194 ? 28.876 6.150 -52.255 1.00 85.50 194 SER A CA 1
ATOM 1569 C C . SER A 1 194 ? 29.777 5.162 -53.006 1.00 85.50 194 SER A C 1
ATOM 1571 O O . SER A 1 194 ? 30.635 5.577 -53.784 1.00 85.50 194 SER A O 1
ATOM 1573 N N . ILE A 1 195 ? 29.592 3.855 -52.791 1.00 85.00 195 ILE A N 1
ATOM 1574 C CA . ILE A 1 195 ? 30.327 2.808 -53.512 1.00 85.00 195 ILE A CA 1
ATOM 1575 C C . ILE A 1 195 ? 29.868 2.737 -54.976 1.00 85.00 195 ILE A C 1
ATOM 1577 O O . ILE A 1 195 ? 30.706 2.747 -55.874 1.00 85.00 195 ILE A O 1
ATOM 1581 N N . ALA A 1 196 ? 28.558 2.721 -55.228 1.00 85.94 196 ALA A N 1
ATOM 1582 C CA . ALA A 1 196 ? 27.989 2.667 -56.576 1.00 85.94 196 ALA A CA 1
ATOM 1583 C C . ALA A 1 196 ? 28.389 3.880 -57.435 1.00 85.94 196 ALA A C 1
ATOM 1585 O O . ALA A 1 196 ? 28.683 3.730 -58.619 1.00 85.94 196 ALA A O 1
ATOM 1586 N N . TYR A 1 197 ? 28.459 5.075 -56.842 1.00 82.31 197 TYR A N 1
ATOM 1587 C CA . TYR A 1 197 ? 28.936 6.276 -57.527 1.00 82.31 197 TYR A CA 1
ATOM 1588 C C . TYR A 1 197 ? 30.399 6.139 -57.973 1.00 82.31 197 TYR A C 1
ATOM 1590 O O . TYR A 1 197 ? 30.730 6.487 -59.102 1.00 82.31 197 TYR A O 1
ATOM 1598 N N . ALA A 1 198 ? 31.261 5.561 -57.131 1.00 78.25 198 ALA A N 1
ATOM 1599 C CA . ALA A 1 198 ? 32.665 5.343 -57.474 1.00 78.25 198 ALA A CA 1
ATOM 1600 C C . ALA A 1 198 ? 32.875 4.302 -58.588 1.00 78.25 198 ALA A C 1
ATOM 1602 O O . ALA A 1 198 ? 33.845 4.413 -59.327 1.00 78.25 198 ALA A O 1
ATOM 1603 N N . PHE A 1 199 ? 31.961 3.339 -58.761 1.00 78.12 199 PHE A N 1
ATOM 1604 C CA . PHE A 1 199 ? 32.014 2.384 -59.878 1.00 78.12 199 PHE A CA 1
ATOM 1605 C C . PHE A 1 199 ? 31.746 3.019 -61.252 1.00 78.12 199 PHE A C 1
ATOM 1607 O O . PHE A 1 199 ? 32.175 2.468 -62.261 1.00 78.12 199 PHE A O 1
ATOM 1614 N N . ASN A 1 200 ? 31.060 4.165 -61.307 1.00 76.56 200 ASN A N 1
ATOM 1615 C CA . ASN A 1 200 ? 30.750 4.857 -62.564 1.00 76.56 200 ASN A CA 1
ATOM 1616 C C . ASN A 1 200 ? 31.867 5.807 -63.035 1.00 76.56 200 ASN A C 1
ATOM 1618 O O . ASN A 1 200 ? 31.740 6.413 -64.098 1.00 76.56 200 ASN A O 1
ATOM 1622 N N . ILE A 1 201 ? 32.946 5.955 -62.259 1.00 76.56 201 ILE A N 1
ATOM 1623 C CA . ILE A 1 201 ? 34.078 6.834 -62.572 1.00 76.56 201 ILE A CA 1
ATOM 1624 C C . ILE A 1 201 ? 35.271 5.966 -63.008 1.00 76.56 201 ILE A C 1
ATOM 1626 O O . ILE A 1 201 ? 35.561 4.965 -62.347 1.00 76.56 201 ILE A O 1
ATOM 1630 N N . PRO A 1 202 ? 35.993 6.319 -64.090 1.00 78.06 202 PRO A N 1
ATOM 1631 C CA . PRO A 1 202 ? 37.233 5.642 -64.454 1.00 78.06 202 PRO A CA 1
ATOM 1632 C C . PRO A 1 202 ? 38.226 5.666 -63.284 1.00 78.06 202 PRO A C 1
ATOM 1634 O O . PRO A 1 202 ? 38.467 6.716 -62.696 1.00 78.06 202 PRO A O 1
ATOM 1637 N N . ILE A 1 203 ? 38.847 4.525 -62.967 1.00 70.12 203 ILE A N 1
ATOM 1638 C CA . ILE A 1 203 ? 39.738 4.353 -61.796 1.00 70.12 203 ILE A CA 1
ATOM 1639 C C . ILE A 1 203 ? 40.876 5.394 -61.754 1.00 70.12 203 ILE A C 1
ATOM 1641 O O . ILE A 1 203 ? 41.343 5.762 -60.678 1.00 70.12 203 ILE A O 1
ATOM 1645 N N . VAL A 1 204 ? 41.300 5.884 -62.921 1.00 72.38 204 VAL A N 1
ATOM 1646 C CA . VAL A 1 204 ? 42.381 6.866 -63.092 1.00 72.38 204 VAL A CA 1
ATOM 1647 C C . VAL A 1 204 ? 41.993 8.266 -62.590 1.00 72.38 204 VAL A C 1
ATOM 1649 O O . VAL A 1 204 ? 42.861 8.998 -62.125 1.00 72.38 204 VAL A O 1
ATOM 1652 N N . ASP A 1 205 ? 40.702 8.607 -62.599 1.00 77.81 205 ASP A N 1
ATOM 1653 C CA . ASP A 1 205 ? 40.193 9.936 -62.222 1.00 77.81 205 ASP A CA 1
ATOM 1654 C C . ASP A 1 205 ? 39.701 9.997 -60.764 1.00 77.81 205 ASP A C 1
ATOM 1656 O O . ASP A 1 205 ? 39.221 11.031 -60.288 1.00 77.81 205 ASP A O 1
ATOM 1660 N N . ILE A 1 206 ? 39.808 8.890 -60.022 1.00 78.31 206 ILE A N 1
ATOM 1661 C CA . ILE A 1 206 ? 39.357 8.825 -58.632 1.00 78.31 206 ILE A CA 1
ATOM 1662 C C . ILE A 1 206 ? 40.379 9.512 -57.725 1.00 78.31 206 ILE A C 1
ATOM 1664 O O . ILE A 1 206 ? 41.486 9.022 -57.494 1.00 78.31 206 ILE A O 1
ATOM 1668 N N . ASN A 1 207 ? 39.963 10.617 -57.104 1.00 84.38 207 ASN A N 1
ATOM 1669 C CA . ASN A 1 207 ? 40.690 11.185 -55.977 1.00 84.38 207 ASN A CA 1
ATOM 1670 C C . ASN A 1 207 ? 40.491 10.305 -54.728 1.00 84.38 207 ASN A C 1
ATOM 1672 O O . ASN A 1 207 ? 39.529 10.462 -53.969 1.00 84.38 207 ASN A O 1
ATOM 1676 N N . TRP A 1 208 ? 41.426 9.377 -54.519 1.00 81.75 208 TRP A N 1
ATOM 1677 C CA . TRP A 1 208 ? 41.414 8.421 -53.409 1.00 81.75 208 TRP A CA 1
ATOM 1678 C C . TRP A 1 208 ? 41.345 9.078 -52.027 1.00 81.75 208 TRP A C 1
ATOM 1680 O O . TRP A 1 208 ? 40.676 8.546 -51.141 1.00 81.75 208 TRP A O 1
ATOM 1690 N N . ALA A 1 209 ? 41.975 10.243 -51.843 1.00 84.69 209 ALA A N 1
ATOM 1691 C CA . ALA A 1 209 ? 41.945 10.954 -50.567 1.00 84.69 209 ALA A CA 1
ATOM 1692 C C . ALA A 1 209 ? 40.520 11.418 -50.228 1.00 84.69 209 ALA A C 1
ATOM 1694 O O . ALA A 1 209 ? 40.015 11.124 -49.145 1.00 84.69 209 ALA A O 1
ATOM 1695 N N . VAL A 1 210 ? 39.832 12.052 -51.183 1.00 84.31 210 VAL A N 1
ATOM 1696 C CA . VAL A 1 210 ? 38.441 12.506 -51.003 1.00 84.31 210 VAL A CA 1
ATOM 1697 C C . VAL A 1 210 ? 37.500 11.318 -50.792 1.00 84.31 210 VAL A C 1
ATOM 1699 O O . VAL A 1 210 ? 36.650 11.354 -49.903 1.00 84.31 210 VAL A O 1
ATOM 1702 N N . PHE A 1 211 ? 37.677 10.237 -51.556 1.00 84.38 211 PHE A N 1
ATOM 1703 C CA . PHE A 1 211 ? 36.853 9.033 -51.436 1.00 84.38 211 PHE A CA 1
ATOM 1704 C C . PHE A 1 211 ? 36.939 8.392 -50.042 1.00 84.38 211 PHE A C 1
ATOM 1706 O O . PHE A 1 211 ? 35.911 8.042 -49.457 1.00 84.38 211 PHE A O 1
ATOM 1713 N N . ILE A 1 212 ? 38.148 8.271 -49.486 1.00 87.19 212 ILE A N 1
ATOM 1714 C CA . ILE A 1 212 ? 38.363 7.720 -48.141 1.00 87.19 212 ILE A CA 1
ATOM 1715 C C . ILE A 1 212 ? 37.798 8.666 -47.073 1.00 87.19 212 ILE A C 1
ATOM 1717 O O . ILE A 1 212 ? 37.088 8.210 -46.173 1.00 87.19 212 ILE A O 1
ATOM 1721 N N . SER A 1 213 ? 38.044 9.976 -47.187 1.00 86.31 213 SER A N 1
ATOM 1722 C CA . SER A 1 213 ? 37.536 10.969 -46.230 1.00 86.31 213 SER A CA 1
ATOM 1723 C C . SER A 1 213 ? 36.008 10.992 -46.155 1.00 86.31 213 SER A C 1
ATOM 1725 O O . SER A 1 213 ? 35.455 11.045 -45.058 1.00 86.31 213 SER A O 1
ATOM 1727 N N . VAL A 1 214 ? 35.309 10.885 -47.291 1.00 87.38 214 VAL A N 1
ATOM 1728 C CA . VAL A 1 214 ? 33.835 10.839 -47.323 1.00 87.38 214 VAL A CA 1
ATOM 1729 C C . VAL A 1 214 ? 33.295 9.600 -46.605 1.00 87.38 214 VAL A C 1
ATOM 1731 O O . VAL A 1 214 ? 32.315 9.702 -45.869 1.00 87.38 214 VAL A O 1
ATOM 1734 N N . LYS A 1 215 ? 33.941 8.436 -46.745 1.00 86.62 215 LYS A N 1
ATOM 1735 C CA . LYS A 1 215 ? 33.523 7.219 -46.025 1.00 86.62 215 LYS A CA 1
ATOM 1736 C C . LYS A 1 215 ? 33.708 7.349 -44.525 1.00 86.62 215 LYS A C 1
ATOM 1738 O O . LYS A 1 215 ? 32.811 6.981 -43.771 1.00 86.62 215 LYS A O 1
ATOM 1743 N N . PHE A 1 216 ? 34.845 7.899 -44.108 1.00 89.00 216 PHE A N 1
ATOM 1744 C CA . PHE A 1 216 ? 35.099 8.167 -42.698 1.00 89.00 216 PHE A CA 1
ATOM 1745 C C . PHE A 1 216 ? 34.063 9.129 -42.118 1.00 89.00 216 PHE A C 1
ATOM 1747 O O . PHE A 1 216 ? 33.574 8.896 -41.018 1.00 89.00 216 PHE A O 1
ATOM 1754 N N . LEU A 1 217 ? 33.673 10.159 -42.873 1.00 90.62 217 LEU A N 1
ATOM 1755 C CA . LEU A 1 217 ? 32.646 11.108 -42.453 1.00 90.62 217 LEU A CA 1
ATOM 1756 C C . LEU A 1 217 ? 31.262 10.454 -42.329 1.00 90.62 217 LEU A C 1
ATOM 1758 O O . LEU A 1 217 ? 30.607 10.629 -41.304 1.00 90.62 217 LEU A O 1
ATOM 1762 N N . ILE A 1 218 ? 30.829 9.679 -43.332 1.00 88.62 218 ILE A N 1
ATOM 1763 C CA . ILE A 1 218 ? 29.543 8.955 -43.298 1.00 88.62 218 ILE A CA 1
ATOM 1764 C C . ILE A 1 218 ? 29.499 8.011 -42.094 1.00 88.62 218 ILE A C 1
ATOM 1766 O O . ILE A 1 218 ? 28.506 7.977 -41.369 1.00 88.62 218 ILE A O 1
ATOM 1770 N N . LEU A 1 219 ? 30.586 7.275 -41.860 1.00 88.81 219 LEU A N 1
ATOM 1771 C CA . LEU A 1 219 ? 30.682 6.320 -40.763 1.00 88.81 219 LEU A CA 1
ATOM 1772 C C . LEU A 1 219 ? 30.709 7.032 -39.404 1.00 88.81 219 LEU A C 1
ATOM 1774 O O . LEU A 1 219 ? 29.979 6.629 -38.502 1.00 88.81 219 LEU A O 1
ATOM 1778 N N . ALA A 1 220 ? 31.475 8.117 -39.266 1.00 87.44 220 ALA A N 1
ATOM 1779 C CA . ALA A 1 220 ? 31.522 8.909 -38.039 1.00 87.44 220 ALA A CA 1
ATOM 1780 C C . ALA A 1 220 ? 30.144 9.492 -37.695 1.00 87.44 220 ALA A C 1
ATOM 1782 O O . ALA A 1 220 ? 29.640 9.261 -36.599 1.00 87.44 220 ALA A O 1
ATOM 1783 N N . VAL A 1 221 ? 29.491 10.172 -38.645 1.00 90.31 221 VAL A N 1
ATOM 1784 C CA . VAL A 1 221 ? 28.158 10.762 -38.439 1.00 90.31 221 VAL A CA 1
ATOM 1785 C C . VAL A 1 221 ? 27.116 9.682 -38.147 1.00 90.31 221 VAL A C 1
ATOM 1787 O O . VAL A 1 221 ? 26.323 9.832 -37.215 1.00 90.31 221 VAL A O 1
ATOM 1790 N N . GLY A 1 222 ? 27.144 8.575 -38.893 1.00 89.00 222 GLY A N 1
ATOM 1791 C CA . GLY A 1 222 ? 26.235 7.449 -38.695 1.00 89.00 222 GLY A CA 1
ATOM 1792 C C . GLY A 1 222 ? 26.361 6.841 -37.299 1.00 89.00 222 GLY A C 1
ATOM 1793 O O . GLY A 1 222 ? 25.354 6.697 -36.605 1.00 89.00 222 GLY A O 1
ATOM 1794 N N . ILE A 1 223 ? 27.587 6.556 -36.844 1.00 88.06 223 ILE A N 1
ATOM 1795 C CA . ILE A 1 223 ? 27.841 6.016 -35.499 1.00 88.06 223 ILE A CA 1
ATOM 1796 C C . ILE A 1 223 ? 27.427 7.013 -34.416 1.00 88.06 223 ILE A C 1
ATOM 1798 O O . ILE A 1 223 ? 26.790 6.608 -33.442 1.00 88.06 223 ILE A O 1
ATOM 1802 N N . THR A 1 224 ? 27.743 8.302 -34.568 1.00 90.25 224 THR A N 1
ATOM 1803 C CA . THR A 1 224 ? 27.386 9.319 -33.569 1.00 90.25 224 THR A CA 1
ATOM 1804 C C . THR A 1 224 ? 25.871 9.440 -33.411 1.00 90.25 224 THR A C 1
ATOM 1806 O O . THR A 1 224 ? 25.374 9.411 -32.285 1.00 90.25 224 THR A O 1
ATOM 1809 N N . LEU A 1 225 ? 25.122 9.518 -34.515 1.00 86.19 225 LEU A N 1
ATOM 1810 C CA . LEU A 1 225 ? 23.661 9.613 -34.468 1.00 86.19 225 LEU A CA 1
ATOM 1811 C C . LEU A 1 225 ? 23.018 8.319 -33.955 1.00 86.19 225 LEU A C 1
ATOM 1813 O O . LEU A 1 225 ? 22.133 8.380 -33.102 1.00 86.19 225 LEU A O 1
ATOM 1817 N N . CYS A 1 226 ? 23.498 7.154 -34.402 1.00 86.38 226 CYS A N 1
ATOM 1818 C CA . CYS A 1 226 ? 23.031 5.862 -33.897 1.00 86.38 226 CYS A CA 1
ATOM 1819 C C . CYS A 1 226 ? 23.232 5.753 -32.380 1.00 86.38 226 CYS A C 1
ATOM 1821 O O . CYS A 1 226 ? 22.300 5.412 -31.657 1.00 86.38 226 CYS A O 1
ATOM 1823 N N . THR A 1 227 ? 24.421 6.110 -31.889 1.00 85.75 227 THR A N 1
ATOM 1824 C CA . THR A 1 227 ? 24.740 6.103 -30.453 1.00 85.75 227 THR A CA 1
ATOM 1825 C C . THR A 1 227 ? 23.849 7.071 -29.672 1.00 85.75 227 THR A C 1
ATOM 1827 O O . THR A 1 227 ? 23.371 6.734 -28.589 1.00 85.75 227 THR A O 1
ATOM 1830 N N . LEU A 1 228 ? 23.580 8.261 -30.218 1.00 88.81 228 LEU A N 1
ATOM 1831 C CA . LEU A 1 228 ? 22.726 9.262 -29.576 1.00 88.81 228 LEU A CA 1
ATOM 1832 C C . LEU A 1 228 ? 21.284 8.764 -29.426 1.00 88.81 228 LEU A C 1
ATOM 1834 O O . LEU A 1 228 ? 20.734 8.828 -28.322 1.00 88.81 228 LEU A O 1
ATOM 1838 N N . PHE A 1 229 ? 20.680 8.252 -30.501 1.00 85.31 229 PHE A N 1
ATOM 1839 C CA . PHE A 1 229 ? 19.307 7.742 -30.458 1.00 85.31 229 PHE A CA 1
ATOM 1840 C C . PHE A 1 229 ? 19.187 6.497 -29.582 1.00 85.31 229 PHE A C 1
ATOM 1842 O O . PHE A 1 229 ? 18.245 6.402 -28.798 1.00 85.31 229 PHE A O 1
ATOM 1849 N N . LEU A 1 230 ? 20.176 5.599 -29.622 1.00 84.31 230 LEU A N 1
ATOM 1850 C CA . LEU A 1 230 ? 20.214 4.427 -28.750 1.00 84.31 230 LEU A CA 1
ATOM 1851 C C . LEU A 1 230 ? 20.281 4.830 -27.269 1.00 84.31 230 LEU A C 1
ATOM 1853 O O . LEU A 1 230 ? 19.551 4.280 -26.446 1.00 84.31 230 LEU A O 1
ATOM 1857 N N . ARG A 1 231 ? 21.102 5.833 -26.923 1.00 86.19 231 ARG A N 1
ATOM 1858 C CA . ARG A 1 231 ? 21.198 6.352 -25.549 1.00 86.19 231 ARG A CA 1
ATOM 1859 C C . ARG A 1 231 ? 19.879 6.964 -25.082 1.00 86.19 231 ARG A C 1
ATOM 1861 O O . ARG A 1 231 ? 19.463 6.719 -23.951 1.00 86.19 231 ARG A O 1
ATOM 1868 N N . ARG A 1 232 ? 19.220 7.749 -25.938 1.00 82.88 232 ARG A N 1
ATOM 1869 C CA . ARG A 1 232 ? 17.916 8.352 -25.621 1.00 82.88 232 ARG A CA 1
ATOM 1870 C C . ARG A 1 232 ? 16.823 7.301 -25.461 1.00 82.88 232 ARG A C 1
ATOM 1872 O O . ARG A 1 232 ? 16.095 7.359 -24.477 1.00 82.88 232 ARG A O 1
ATOM 1879 N N . ALA A 1 233 ? 16.772 6.310 -26.349 1.00 81.75 233 ALA A N 1
ATOM 1880 C CA . ALA A 1 233 ? 15.838 5.194 -26.246 1.00 81.75 233 ALA A CA 1
ATOM 1881 C C . ALA A 1 233 ? 16.058 4.395 -24.950 1.00 81.75 233 ALA A C 1
ATOM 1883 O O . ALA A 1 233 ? 15.110 4.137 -24.216 1.00 81.75 233 ALA A O 1
ATOM 1884 N N . ALA A 1 234 ? 17.307 4.061 -24.609 1.00 80.38 234 ALA A N 1
ATOM 1885 C CA . ALA A 1 234 ? 17.618 3.345 -23.370 1.00 80.38 234 ALA A CA 1
ATOM 1886 C C . ALA A 1 234 ? 17.207 4.137 -22.116 1.00 80.38 234 ALA A C 1
ATOM 1888 O O . ALA A 1 234 ? 16.668 3.567 -21.168 1.00 80.38 234 ALA A O 1
ATOM 1889 N N . HIS A 1 235 ? 17.425 5.455 -22.118 1.00 84.50 235 HIS A N 1
ATOM 1890 C CA . HIS A 1 235 ? 16.998 6.325 -21.026 1.00 84.50 235 HIS A CA 1
ATOM 1891 C C . HIS A 1 235 ? 15.468 6.387 -20.900 1.00 84.50 235 HIS A C 1
ATOM 1893 O O . HIS A 1 235 ? 14.947 6.213 -19.799 1.00 84.50 235 HIS A O 1
ATOM 1899 N N . ALA A 1 236 ? 14.755 6.589 -22.012 1.00 82.56 236 ALA A N 1
ATOM 1900 C CA . ALA A 1 236 ? 13.292 6.619 -22.040 1.00 82.56 236 ALA A CA 1
ATOM 1901 C C . ALA A 1 236 ? 12.693 5.286 -21.565 1.00 82.56 236 ALA A C 1
ATOM 1903 O O . ALA A 1 236 ? 11.852 5.278 -20.672 1.00 82.56 236 ALA A O 1
ATOM 1904 N N . LYS A 1 237 ? 13.222 4.151 -22.043 1.00 84.12 237 LYS A N 1
ATOM 1905 C CA . LYS A 1 237 ? 12.804 2.812 -21.602 1.00 84.12 237 LYS A CA 1
ATOM 1906 C C . LYS A 1 237 ? 12.963 2.616 -20.094 1.00 84.12 237 LYS A C 1
ATOM 1908 O O . LYS A 1 237 ? 12.056 2.118 -19.436 1.00 84.12 237 LYS A O 1
ATOM 1913 N N . LYS A 1 238 ? 14.098 3.033 -19.529 1.00 83.12 238 LYS A N 1
ATOM 1914 C CA . LYS A 1 238 ? 14.328 2.944 -18.081 1.00 83.12 238 LYS A CA 1
ATOM 1915 C C . LYS A 1 238 ? 13.327 3.797 -17.296 1.00 83.12 238 LYS A C 1
ATOM 1917 O O . LYS A 1 238 ? 12.900 3.421 -16.206 1.00 83.12 238 LYS A O 1
ATOM 1922 N N . LEU A 1 239 ? 12.982 4.963 -17.829 1.00 83.12 239 LEU A N 1
ATOM 1923 C CA . LEU A 1 239 ? 12.060 5.884 -17.182 1.00 83.12 239 LEU A CA 1
ATOM 1924 C C . LEU A 1 239 ? 10.609 5.380 -17.258 1.00 83.12 239 LEU A C 1
ATOM 1926 O O . LEU A 1 239 ? 9.904 5.459 -16.253 1.00 83.12 239 LEU A O 1
ATOM 1930 N N . HIS A 1 240 ? 10.229 4.762 -18.380 1.00 84.19 240 HIS A N 1
ATOM 1931 C CA . HIS A 1 240 ? 9.003 3.977 -18.532 1.00 84.19 240 HIS A CA 1
ATOM 1932 C C . HIS A 1 240 ? 8.932 2.849 -17.495 1.00 84.19 240 HIS A C 1
ATOM 1934 O O . HIS A 1 240 ? 8.000 2.809 -16.702 1.00 84.19 240 HIS A O 1
ATOM 1940 N N . GLU A 1 241 ? 9.948 1.980 -17.423 1.00 85.00 241 GLU A N 1
ATOM 1941 C CA . GLU A 1 241 ? 9.970 0.854 -16.475 1.00 85.00 241 GLU A CA 1
ATOM 1942 C C . GLU A 1 241 ? 9.816 1.324 -15.022 1.00 85.00 241 GLU A C 1
ATOM 1944 O O . GLU A 1 241 ? 9.080 0.718 -14.244 1.00 85.00 241 GLU A O 1
ATOM 1949 N N . LYS A 1 242 ? 10.449 2.448 -14.661 1.00 83.62 242 LYS A N 1
ATOM 1950 C CA . LYS A 1 242 ? 10.320 3.043 -13.327 1.00 83.62 242 LYS A CA 1
ATOM 1951 C C . LYS A 1 242 ? 8.918 3.602 -13.066 1.00 83.62 242 LYS A C 1
ATOM 1953 O O . LYS A 1 242 ? 8.388 3.405 -11.971 1.00 83.62 242 LYS A O 1
ATOM 1958 N N . ALA A 1 243 ? 8.334 4.314 -14.029 1.00 82.19 243 ALA A N 1
ATOM 1959 C CA . ALA A 1 243 ? 6.982 4.859 -13.907 1.00 82.19 243 ALA A CA 1
ATOM 1960 C C . ALA A 1 243 ? 5.947 3.730 -13.797 1.00 82.19 243 ALA A C 1
ATOM 1962 O O . ALA A 1 243 ? 5.129 3.745 -12.879 1.00 82.19 243 ALA A O 1
ATOM 1963 N N . TYR A 1 244 ? 6.066 2.706 -14.643 1.00 85.06 244 TYR A N 1
ATOM 1964 C CA . TYR A 1 244 ? 5.212 1.523 -14.631 1.00 85.06 244 TYR A CA 1
ATOM 1965 C C . TYR A 1 244 ? 5.330 0.727 -13.325 1.00 85.06 244 TYR A C 1
ATOM 1967 O O . TYR A 1 244 ? 4.324 0.353 -12.725 1.00 85.06 244 TYR A O 1
ATOM 1975 N N . GLN A 1 245 ? 6.551 0.509 -12.829 1.00 85.19 245 GLN A N 1
ATOM 1976 C CA . GLN A 1 245 ? 6.759 -0.136 -11.532 1.00 85.19 245 GLN A CA 1
ATOM 1977 C C . GLN A 1 245 ? 6.095 0.663 -10.403 1.00 85.19 245 GLN A C 1
ATOM 1979 O O . GLN A 1 245 ? 5.403 0.086 -9.570 1.00 85.19 245 GLN A O 1
ATOM 1984 N N . THR A 1 246 ? 6.265 1.987 -10.404 1.00 81.88 246 THR A N 1
ATOM 1985 C CA . THR A 1 246 ? 5.673 2.866 -9.385 1.00 81.88 246 THR A CA 1
ATOM 1986 C C . THR A 1 246 ? 4.142 2.837 -9.446 1.00 81.88 246 THR A C 1
ATOM 1988 O O . THR A 1 246 ? 3.493 2.758 -8.408 1.00 81.88 246 THR A O 1
ATOM 1991 N N . HIS A 1 247 ? 3.562 2.829 -10.649 1.00 82.69 247 HIS A N 1
ATOM 1992 C CA . HIS A 1 247 ? 2.128 2.635 -10.879 1.00 82.69 247 HIS A CA 1
ATOM 1993 C C . HIS A 1 247 ? 1.618 1.335 -10.233 1.00 82.69 247 HIS A C 1
ATOM 1995 O O . HIS A 1 247 ? 0.695 1.353 -9.416 1.00 82.69 247 HIS A O 1
ATOM 2001 N N . VAL A 1 248 ? 2.266 0.205 -10.530 1.00 82.12 248 VAL A N 1
ATOM 2002 C CA . VAL A 1 248 ? 1.886 -1.099 -9.967 1.00 82.12 248 VAL A CA 1
ATOM 2003 C C . VAL A 1 248 ? 2.045 -1.122 -8.444 1.00 82.12 248 VAL A C 1
ATOM 2005 O O . VAL A 1 248 ? 1.177 -1.646 -7.745 1.00 82.12 248 VAL A O 1
ATOM 2008 N N . GLU A 1 249 ? 3.121 -0.537 -7.915 1.00 81.38 249 GLU A N 1
ATOM 2009 C CA . GLU A 1 249 ? 3.381 -0.456 -6.473 1.00 81.38 249 GLU A CA 1
ATOM 2010 C C . GLU A 1 249 ? 2.315 0.383 -5.750 1.00 81.38 249 GLU A C 1
ATOM 2012 O O . GLU A 1 249 ? 1.792 -0.059 -4.727 1.00 81.38 249 GLU A O 1
ATOM 2017 N N . ILE A 1 250 ? 1.918 1.535 -6.301 1.00 78.25 250 ILE A N 1
ATOM 2018 C CA . ILE A 1 250 ? 0.858 2.395 -5.745 1.00 78.25 250 ILE A CA 1
ATOM 2019 C C . ILE A 1 250 ? -0.507 1.696 -5.778 1.00 78.25 250 ILE A C 1
ATOM 2021 O O . ILE A 1 250 ? -1.263 1.777 -4.808 1.00 78.25 250 ILE A O 1
ATOM 2025 N N . ASN A 1 251 ? -0.807 0.944 -6.837 1.00 75.19 251 ASN A N 1
ATOM 2026 C CA . ASN A 1 251 ? -2.038 0.157 -6.917 1.00 75.19 251 ASN A CA 1
ATOM 2027 C C . ASN A 1 251 ? -2.058 -1.033 -5.948 1.00 75.19 251 ASN A C 1
ATOM 2029 O O . ASN A 1 251 ? -3.098 -1.350 -5.366 1.00 75.19 251 ASN A O 1
ATOM 2033 N N . ALA A 1 252 ? -0.915 -1.685 -5.733 1.00 76.38 252 ALA A N 1
ATOM 2034 C CA . ALA A 1 252 ? -0.792 -2.788 -4.783 1.00 76.38 252 ALA A CA 1
ATOM 2035 C C . ALA A 1 252 ? -0.750 -2.313 -3.316 1.00 76.38 252 ALA A C 1
ATOM 2037 O O . ALA A 1 252 ? -1.066 -3.080 -2.401 1.00 76.38 252 ALA A O 1
ATOM 2038 N N . TYR A 1 253 ? -0.389 -1.051 -3.078 1.00 77.31 253 TYR A N 1
ATOM 2039 C CA . TYR A 1 253 ? -0.126 -0.510 -1.749 1.00 77.31 253 TYR A CA 1
ATOM 2040 C C . TYR A 1 253 ? -1.313 -0.585 -0.764 1.00 77.31 253 TYR A C 1
ATOM 2042 O O . TYR A 1 253 ? -1.119 -1.101 0.342 1.00 77.31 253 TYR A O 1
ATOM 2050 N N . PRO A 1 254 ? -2.554 -0.186 -1.119 1.00 70.75 254 PRO A N 1
ATOM 2051 C CA . PRO A 1 254 ? -3.702 -0.292 -0.213 1.00 70.75 254 PRO A CA 1
ATOM 2052 C C . PRO A 1 254 ? -4.014 -1.737 0.197 1.00 70.75 254 PRO A C 1
ATOM 2054 O O . PRO A 1 254 ? -4.419 -1.997 1.331 1.00 70.75 254 PRO A O 1
ATOM 2057 N N . LEU A 1 255 ? -3.809 -2.690 -0.720 1.00 70.81 255 LEU A N 1
ATOM 2058 C CA . LEU A 1 255 ? -4.018 -4.115 -0.460 1.00 70.81 255 LEU A CA 1
ATOM 2059 C C . LEU A 1 255 ? -2.961 -4.667 0.501 1.00 70.81 255 LEU A C 1
ATOM 2061 O O . LEU A 1 255 ? -3.303 -5.446 1.393 1.00 70.81 255 LEU A O 1
ATOM 2065 N N . PHE A 1 256 ? -1.708 -4.237 0.345 1.00 75.00 256 PHE A N 1
ATOM 2066 C CA . PHE A 1 256 ? -0.594 -4.635 1.200 1.00 75.00 256 PHE A CA 1
ATOM 2067 C C . PHE A 1 256 ? -0.737 -4.083 2.625 1.00 75.00 256 PHE A C 1
ATOM 2069 O O . PHE A 1 256 ? -0.711 -4.850 3.591 1.00 75.00 256 PHE A O 1
ATOM 2076 N N . ILE A 1 257 ? -1.001 -2.780 2.766 1.00 74.00 257 ILE A N 1
ATOM 2077 C CA . ILE A 1 257 ? -1.151 -2.132 4.077 1.00 74.00 257 ILE A CA 1
ATOM 2078 C C . ILE A 1 257 ? -2.304 -2.718 4.895 1.00 74.00 257 ILE A C 1
ATOM 2080 O O . ILE A 1 257 ? -2.191 -2.844 6.114 1.00 74.00 257 ILE A O 1
ATOM 2084 N N . ARG A 1 258 ? -3.390 -3.152 4.243 1.00 69.31 258 ARG A N 1
ATOM 2085 C CA . ARG A 1 258 ? -4.544 -3.766 4.917 1.00 69.31 258 ARG A CA 1
ATOM 2086 C C . ARG A 1 258 ? -4.191 -5.041 5.690 1.00 69.31 258 ARG A C 1
ATOM 2088 O O . ARG A 1 258 ? -4.901 -5.387 6.628 1.00 69.31 258 ARG A O 1
ATOM 2095 N N . SER A 1 259 ? -3.139 -5.748 5.285 1.00 71.81 259 SER A N 1
ATOM 2096 C CA . SER A 1 259 ? -2.727 -7.008 5.914 1.00 71.81 259 SER A CA 1
ATOM 2097 C C . SER A 1 259 ? -1.850 -6.828 7.161 1.00 71.81 259 SER A C 1
ATOM 2099 O O . SER A 1 259 ? -1.565 -7.811 7.839 1.00 71.81 259 SER A O 1
ATOM 2101 N N . LEU A 1 260 ? -1.447 -5.591 7.469 1.00 75.31 260 LEU A N 1
ATOM 2102 C CA . LEU A 1 260 ? -0.469 -5.263 8.507 1.00 75.31 260 LEU A CA 1
ATOM 2103 C C . LEU A 1 260 ? -1.102 -4.570 9.720 1.00 75.31 260 LEU A C 1
ATOM 2105 O O . LEU A 1 260 ? -2.156 -3.937 9.616 1.00 75.31 260 LEU A O 1
ATOM 2109 N N . GLU A 1 261 ? -0.433 -4.661 10.872 1.00 76.81 261 GLU A N 1
ATOM 2110 C CA . GLU A 1 261 ? -0.816 -3.926 12.080 1.00 76.81 261 GLU A CA 1
ATOM 2111 C C . GLU A 1 261 ? -0.593 -2.413 11.916 1.00 76.81 261 GLU A C 1
ATOM 2113 O O . GLU A 1 261 ? 0.263 -1.958 11.158 1.00 76.81 261 GLU A O 1
ATOM 2118 N N . LYS A 1 262 ? -1.371 -1.596 12.642 1.00 72.69 262 LYS A N 1
ATOM 2119 C CA . LYS A 1 262 ? -1.367 -0.127 12.489 1.00 72.69 262 LYS A CA 1
ATOM 2120 C C . LYS A 1 262 ? -0.005 0.533 12.752 1.00 72.69 262 LYS A C 1
ATOM 2122 O O . LYS A 1 262 ? 0.237 1.607 12.207 1.00 72.69 262 LYS A O 1
ATOM 2127 N N . SER A 1 263 ? 0.854 -0.065 13.582 1.00 72.31 263 SER A N 1
ATOM 2128 C CA . SER A 1 263 ? 2.228 0.410 13.809 1.00 72.31 263 SER A CA 1
ATOM 2129 C C . SER A 1 263 ? 3.066 0.312 12.537 1.00 72.31 263 SER A C 1
ATOM 2131 O O . SER A 1 263 ? 3.698 1.284 12.126 1.00 72.31 263 SER A O 1
ATOM 2133 N N . ASP A 1 264 ? 2.983 -0.834 11.872 1.00 72.88 264 ASP A N 1
ATOM 2134 C CA . ASP A 1 264 ? 3.827 -1.192 10.735 1.00 72.88 264 ASP A CA 1
ATOM 2135 C C . ASP A 1 264 ? 3.372 -0.441 9.478 1.00 72.88 264 ASP A C 1
ATOM 2137 O O . ASP A 1 264 ? 4.180 -0.032 8.647 1.00 72.88 264 ASP A O 1
ATOM 2141 N N . GLN A 1 265 ? 2.070 -0.152 9.379 1.00 74.12 265 GLN A N 1
ATOM 2142 C CA . GLN A 1 265 ? 1.513 0.709 8.334 1.00 74.12 265 GLN A CA 1
ATOM 2143 C C . GLN A 1 265 ? 2.153 2.105 8.330 1.00 74.12 265 GLN A C 1
ATOM 2145 O O . GLN A 1 265 ? 2.461 2.639 7.263 1.00 74.12 265 GLN A O 1
ATOM 2150 N N . GLN A 1 266 ? 2.357 2.711 9.505 1.00 72.69 266 GLN A N 1
ATOM 2151 C CA . GLN A 1 266 ? 2.936 4.055 9.613 1.00 72.69 266 GLN A CA 1
ATOM 2152 C C . GLN A 1 266 ? 4.428 4.065 9.274 1.00 72.69 266 GLN A C 1
ATOM 2154 O O . GLN A 1 266 ? 4.900 5.001 8.624 1.00 72.69 266 GLN A O 1
ATOM 2159 N N . GLU A 1 267 ? 5.157 3.025 9.677 1.00 76.69 267 GLU A N 1
ATOM 2160 C CA . GLU A 1 267 ? 6.575 2.865 9.355 1.00 76.69 267 GLU A CA 1
ATOM 2161 C C . GLU A 1 267 ? 6.790 2.696 7.848 1.00 76.69 267 GLU A C 1
ATOM 2163 O O . GLU A 1 267 ? 7.553 3.451 7.241 1.00 76.69 267 GLU A O 1
ATOM 2168 N N . ILE A 1 268 ? 6.019 1.809 7.218 1.00 74.06 268 ILE A N 1
ATOM 2169 C CA . ILE A 1 268 ? 6.087 1.556 5.775 1.00 74.06 268 ILE A CA 1
ATOM 2170 C C . ILE A 1 268 ? 5.649 2.788 4.978 1.00 74.06 268 ILE A C 1
ATOM 2172 O O . ILE A 1 268 ? 6.295 3.148 3.993 1.00 74.06 268 ILE A O 1
ATOM 2176 N N . THR A 1 269 ? 4.610 3.500 5.427 1.00 73.19 269 THR A N 1
ATOM 2177 C CA . THR A 1 269 ? 4.197 4.767 4.796 1.00 73.19 269 THR A CA 1
ATOM 2178 C C . THR A 1 269 ? 5.326 5.795 4.828 1.00 73.19 269 THR A C 1
ATOM 2180 O O . THR A 1 269 ? 5.562 6.487 3.838 1.00 73.19 269 THR A O 1
ATOM 2183 N N . LYS A 1 270 ? 6.050 5.894 5.947 1.00 76.81 270 LYS A N 1
ATOM 2184 C CA . LYS A 1 270 ? 7.181 6.816 6.093 1.00 76.81 270 LYS A CA 1
ATOM 2185 C C . LYS A 1 270 ? 8.356 6.419 5.196 1.00 76.81 270 LYS A C 1
ATOM 2187 O O . LYS A 1 270 ? 8.962 7.294 4.579 1.00 76.81 270 LYS A O 1
ATOM 2192 N N . GLU A 1 271 ? 8.661 5.129 5.100 1.00 74.94 271 GLU A N 1
ATOM 2193 C CA . GLU A 1 271 ? 9.724 4.615 4.233 1.00 74.94 271 GLU A CA 1
ATOM 2194 C C . GLU A 1 271 ? 9.413 4.853 2.746 1.00 74.94 271 GLU A C 1
ATOM 2196 O O . GLU A 1 271 ? 10.251 5.377 2.009 1.00 74.94 271 GLU A O 1
ATOM 2201 N N . LEU A 1 272 ? 8.185 4.562 2.309 1.00 69.94 272 LEU A N 1
ATOM 2202 C CA . LEU A 1 272 ? 7.743 4.804 0.931 1.00 69.94 272 LEU A CA 1
ATOM 2203 C C . LEU A 1 272 ? 7.699 6.297 0.614 1.00 69.94 272 LEU A C 1
ATOM 2205 O O . LEU A 1 272 ? 8.137 6.704 -0.462 1.00 69.94 272 LEU A O 1
ATOM 2209 N N . ALA A 1 273 ? 7.245 7.130 1.554 1.00 71.88 273 ALA A N 1
ATOM 2210 C CA . ALA A 1 273 ? 7.256 8.574 1.369 1.00 71.88 273 ALA A CA 1
ATOM 2211 C C . ALA A 1 273 ? 8.679 9.094 1.107 1.00 71.88 273 ALA A C 1
ATOM 2213 O O . ALA A 1 273 ? 8.881 9.868 0.177 1.00 71.88 273 ALA A O 1
ATOM 2214 N N . LEU A 1 274 ? 9.677 8.614 1.855 1.00 70.44 274 LEU A N 1
ATOM 2215 C CA . LEU A 1 274 ? 11.086 8.956 1.621 1.00 70.44 274 LEU A CA 1
ATOM 2216 C C . LEU A 1 274 ? 11.629 8.390 0.300 1.00 70.44 274 LEU A C 1
ATOM 2218 O O . LEU A 1 274 ? 12.506 8.988 -0.321 1.00 70.44 274 LEU A O 1
ATOM 2222 N N . ARG A 1 275 ? 11.126 7.233 -0.140 1.00 69.56 275 ARG A N 1
ATOM 2223 C CA . ARG A 1 275 ? 11.580 6.579 -1.371 1.00 69.56 275 ARG A CA 1
ATOM 2224 C C . ARG A 1 275 ? 11.059 7.271 -2.633 1.00 69.56 275 ARG A C 1
ATOM 2226 O O . ARG A 1 275 ? 11.830 7.402 -3.587 1.00 69.56 275 ARG A O 1
ATOM 2233 N N . TYR A 1 276 ? 9.801 7.721 -2.635 1.00 63.31 276 TYR A N 1
ATOM 2234 C CA . TYR A 1 276 ? 9.156 8.343 -3.802 1.00 63.31 276 TYR A CA 1
ATOM 2235 C C . TYR A 1 276 ? 9.177 9.876 -3.790 1.00 63.31 276 TYR A C 1
ATOM 2237 O O . TYR A 1 276 ? 9.240 10.476 -4.863 1.00 63.31 276 TYR A O 1
ATOM 2245 N N . PHE A 1 277 ? 9.167 10.526 -2.621 1.00 61.06 277 PHE A N 1
ATOM 2246 C CA . PHE A 1 277 ? 9.224 11.986 -2.516 1.00 61.06 277 PHE A CA 1
ATOM 2247 C C . PHE A 1 277 ? 10.628 12.445 -2.106 1.00 61.06 277 PHE A C 1
ATOM 2249 O O . PHE A 1 277 ? 11.128 12.103 -1.040 1.00 61.06 277 PHE A O 1
ATOM 2256 N N . GLY A 1 278 ? 11.263 13.266 -2.946 1.00 54.78 278 GLY A N 1
ATOM 2257 C CA . GLY A 1 278 ? 12.531 13.931 -2.617 1.00 54.78 278 GLY A CA 1
ATOM 2258 C C . GLY A 1 278 ? 13.812 13.186 -3.005 1.00 54.78 278 GLY A C 1
ATOM 2259 O O . GLY A 1 278 ? 14.893 13.746 -2.837 1.00 54.78 278 GLY A O 1
ATOM 2260 N N . ASN A 1 279 ? 13.732 11.985 -3.588 1.00 51.62 279 ASN A N 1
ATOM 2261 C CA . ASN A 1 279 ? 14.908 11.347 -4.180 1.00 51.62 279 ASN A CA 1
ATOM 2262 C C . ASN A 1 279 ? 15.187 11.914 -5.576 1.00 51.62 279 ASN A C 1
ATOM 2264 O O . ASN A 1 279 ? 14.475 11.633 -6.543 1.00 51.62 279 ASN A O 1
ATOM 2268 N N . ASN A 1 280 ? 16.264 12.699 -5.671 1.00 47.00 280 ASN A N 1
ATOM 2269 C CA . ASN A 1 280 ? 16.881 13.066 -6.939 1.00 47.00 280 ASN A CA 1
ATOM 2270 C C . ASN A 1 280 ? 17.143 11.792 -7.747 1.00 47.00 280 ASN A C 1
ATOM 2272 O O . ASN A 1 280 ? 17.603 10.790 -7.203 1.00 47.00 280 ASN A O 1
ATOM 2276 N N . ILE A 1 281 ? 16.807 11.832 -9.036 1.00 49.84 281 ILE A N 1
ATOM 2277 C CA . ILE A 1 281 ? 17.056 10.761 -10.003 1.00 49.84 281 ILE A CA 1
ATOM 2278 C C . ILE A 1 281 ? 18.478 10.244 -9.784 1.00 49.84 281 ILE A C 1
ATOM 2280 O O . ILE A 1 281 ? 19.432 10.982 -10.005 1.00 49.84 281 ILE A O 1
ATOM 2284 N N . ASP A 1 282 ? 18.591 9.007 -9.301 1.00 47.75 282 ASP A N 1
ATOM 2285 C CA . ASP A 1 282 ? 19.849 8.354 -8.957 1.00 47.75 282 ASP A CA 1
ATOM 2286 C C . ASP A 1 282 ? 20.800 8.386 -10.170 1.00 47.75 282 ASP A C 1
ATOM 2288 O O . ASP A 1 282 ? 20.681 7.600 -11.119 1.00 47.75 282 ASP A O 1
ATOM 2292 N N . GLN A 1 283 ? 21.694 9.381 -10.172 1.00 51.62 283 GLN A N 1
ATOM 2293 C CA . GLN A 1 283 ? 22.661 9.677 -11.233 1.00 51.62 283 GLN A CA 1
ATOM 2294 C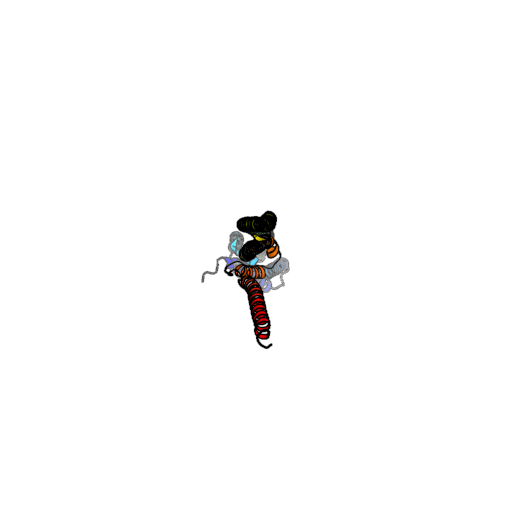 C . GLN A 1 283 ? 23.708 8.567 -11.371 1.00 51.62 283 GLN A C 1
ATOM 2296 O O . GLN A 1 283 ? 24.301 8.419 -12.437 1.00 51.62 283 GLN A O 1
ATOM 2301 N N . THR A 1 284 ? 23.845 7.703 -10.362 1.00 53.06 284 THR A N 1
ATOM 2302 C CA . THR A 1 284 ? 24.890 6.675 -10.283 1.00 53.06 284 THR A CA 1
ATOM 2303 C C . THR A 1 284 ? 24.882 5.669 -11.438 1.00 53.06 284 THR A C 1
ATOM 2305 O O . THR A 1 284 ? 25.924 5.101 -11.759 1.00 53.06 284 THR A O 1
ATOM 2308 N N . GLN A 1 285 ? 23.748 5.435 -12.110 1.00 49.59 285 GLN A N 1
ATOM 2309 C CA . GLN A 1 285 ? 23.715 4.580 -13.308 1.00 49.59 285 GLN A CA 1
ATOM 2310 C C . GLN A 1 285 ? 23.945 5.336 -14.623 1.00 49.59 285 GLN A C 1
ATOM 2312 O O . GLN A 1 285 ? 24.456 4.741 -15.570 1.00 49.59 285 GLN A O 1
ATOM 2317 N N . ASN A 1 286 ? 23.581 6.619 -14.703 1.00 50.78 286 ASN A N 1
ATOM 2318 C CA . ASN A 1 286 ? 23.896 7.432 -15.882 1.00 50.78 286 ASN A CA 1
ATOM 2319 C C . ASN A 1 286 ? 25.405 7.739 -15.920 1.00 50.78 286 ASN A C 1
ATOM 2321 O O . ASN A 1 286 ? 25.992 7.756 -17.001 1.00 50.78 286 ASN A O 1
ATOM 2325 N N . ASP A 1 287 ? 26.022 7.859 -14.740 1.00 53.19 287 ASP A N 1
ATOM 2326 C CA . ASP A 1 287 ? 27.469 7.978 -14.552 1.00 53.19 287 ASP A CA 1
ATOM 2327 C C . ASP A 1 287 ? 28.189 6.680 -14.934 1.00 53.19 287 ASP A C 1
ATOM 2329 O O . ASP A 1 287 ? 29.098 6.727 -15.746 1.00 53.19 287 ASP A O 1
ATOM 2333 N N . LYS A 1 288 ? 27.711 5.497 -14.511 1.00 54.88 288 LYS A N 1
ATOM 2334 C CA . LYS A 1 288 ? 28.314 4.206 -14.922 1.00 54.88 288 LYS A CA 1
ATOM 2335 C C . LYS A 1 288 ? 28.276 3.947 -16.430 1.00 54.88 288 LYS A C 1
ATOM 2337 O O . LYS A 1 288 ? 29.185 3.326 -16.968 1.00 54.88 288 LYS A O 1
ATOM 2342 N N . ILE A 1 289 ? 27.222 4.383 -17.121 1.00 53.62 289 ILE A N 1
ATOM 2343 C CA . ILE A 1 289 ? 27.146 4.284 -18.588 1.00 53.62 289 ILE A CA 1
ATOM 2344 C C . ILE A 1 289 ? 28.034 5.355 -19.242 1.00 53.62 289 ILE A C 1
ATOM 2346 O O . ILE A 1 289 ? 28.644 5.086 -20.275 1.00 53.62 289 ILE A O 1
ATOM 2350 N N . GLY A 1 290 ? 28.132 6.547 -18.640 1.00 53.41 290 GLY A N 1
ATOM 2351 C CA . GLY A 1 290 ? 29.091 7.584 -19.027 1.00 53.41 290 GLY A CA 1
ATOM 2352 C C . GLY A 1 290 ? 30.538 7.102 -18.928 1.00 53.41 290 GLY A C 1
ATOM 2353 O O . GLY A 1 290 ? 31.274 7.235 -19.903 1.00 53.41 290 GLY A O 1
ATOM 2354 N N . ASP A 1 291 ? 30.888 6.449 -17.822 1.00 58.91 291 ASP A N 1
ATOM 2355 C CA . ASP A 1 291 ? 32.191 5.834 -17.567 1.00 58.91 291 ASP A CA 1
ATOM 2356 C C . ASP A 1 291 ? 32.488 4.733 -18.587 1.00 58.91 291 ASP A C 1
ATOM 2358 O O . ASP A 1 291 ? 33.556 4.721 -19.184 1.00 58.91 291 ASP A O 1
ATOM 2362 N N . LEU A 1 292 ? 31.520 3.866 -18.900 1.00 57.59 292 LEU A N 1
ATOM 2363 C CA . LEU A 1 292 ? 31.724 2.787 -19.875 1.00 57.59 292 LEU A CA 1
ATOM 2364 C C . LEU A 1 292 ? 31.954 3.314 -21.306 1.00 57.59 292 LEU A C 1
ATOM 2366 O O . LEU A 1 292 ? 32.737 2.747 -22.069 1.00 57.59 292 LEU A O 1
ATOM 2370 N N . VAL A 1 293 ? 31.289 4.412 -21.681 1.00 60.84 293 VAL A N 1
ATOM 2371 C CA . VAL A 1 293 ? 31.506 5.100 -22.968 1.00 60.84 293 VAL A CA 1
ATOM 2372 C C . VAL A 1 293 ? 32.830 5.867 -22.964 1.00 60.84 293 VAL A C 1
ATOM 2374 O O . VAL A 1 293 ? 33.531 5.884 -23.976 1.00 60.84 293 VAL A O 1
ATOM 2377 N N . GLN A 1 294 ? 33.204 6.473 -21.838 1.00 67.56 294 GLN A N 1
ATOM 2378 C CA . GLN A 1 294 ? 34.489 7.142 -21.659 1.00 67.56 294 GLN A CA 1
ATOM 2379 C C . GLN A 1 294 ? 35.659 6.150 -21.711 1.00 67.56 294 GLN A C 1
ATOM 2381 O O . GLN A 1 294 ? 36.677 6.455 -22.335 1.00 67.56 294 GLN A O 1
ATOM 2386 N N . ASP A 1 295 ? 35.495 4.954 -21.154 1.00 68.06 295 ASP A N 1
ATOM 2387 C CA . ASP A 1 295 ? 36.462 3.859 -21.230 1.00 68.06 295 ASP A CA 1
ATOM 2388 C C . ASP A 1 295 ? 36.622 3.368 -22.673 1.00 68.06 295 ASP A C 1
ATOM 2390 O O . ASP A 1 295 ? 37.742 3.179 -23.145 1.00 68.06 295 ASP A O 1
ATOM 2394 N N . GLN A 1 296 ? 35.524 3.247 -23.428 1.00 65.38 296 GLN A N 1
ATOM 2395 C CA . GLN A 1 296 ? 35.578 2.893 -24.852 1.00 65.38 296 GLN A CA 1
ATOM 2396 C C . GLN A 1 296 ? 36.222 3.988 -25.715 1.00 65.38 296 GLN A C 1
ATOM 2398 O O . GLN A 1 296 ? 36.996 3.678 -26.624 1.00 65.38 296 GLN A O 1
ATOM 2403 N N . LEU A 1 297 ? 35.952 5.266 -25.432 1.00 70.75 297 LEU A N 1
ATOM 2404 C CA . LEU A 1 297 ? 36.597 6.395 -26.111 1.00 70.75 297 LEU A CA 1
ATOM 2405 C C . LEU A 1 297 ? 38.089 6.477 -25.776 1.00 70.75 297 LEU A C 1
ATOM 2407 O O . LEU A 1 297 ? 38.905 6.696 -26.672 1.00 70.75 297 LEU A O 1
ATOM 2411 N N . SER A 1 298 ? 38.462 6.257 -24.516 1.00 68.88 298 SER A N 1
ATOM 2412 C CA . SER A 1 298 ? 39.859 6.257 -24.071 1.00 68.88 298 SER A CA 1
ATOM 2413 C C . SER A 1 298 ? 40.626 5.096 -24.700 1.00 68.88 298 SER A C 1
ATOM 2415 O O . SER A 1 298 ? 41.656 5.329 -25.332 1.00 68.88 298 SER A O 1
ATOM 2417 N N . ALA A 1 299 ? 40.065 3.883 -24.669 1.00 66.62 299 ALA A N 1
ATOM 2418 C CA . ALA A 1 299 ? 40.633 2.718 -25.342 1.00 66.62 299 ALA A CA 1
ATOM 2419 C C . ALA A 1 299 ? 40.768 2.940 -26.859 1.00 66.62 299 ALA A C 1
ATOM 2421 O O . ALA A 1 299 ? 41.805 2.625 -27.440 1.00 66.62 299 ALA A O 1
ATOM 2422 N N . GLY A 1 300 ? 39.765 3.543 -27.509 1.00 64.00 300 GLY A N 1
ATOM 2423 C CA . GLY A 1 300 ? 39.834 3.907 -28.928 1.00 64.00 300 GLY A CA 1
ATOM 2424 C C . GLY A 1 300 ? 40.934 4.931 -29.232 1.00 64.00 300 GLY A C 1
ATOM 2425 O O . GLY A 1 300 ? 41.635 4.812 -30.238 1.00 64.00 300 GLY A O 1
ATOM 2426 N N . THR A 1 301 ? 41.139 5.903 -28.342 1.00 72.50 301 THR A N 1
ATOM 2427 C CA . THR A 1 301 ? 42.171 6.943 -28.487 1.00 72.50 301 THR A CA 1
ATOM 2428 C C . THR A 1 301 ? 43.576 6.373 -28.276 1.00 72.50 301 THR A C 1
ATOM 2430 O O . THR A 1 301 ? 44.502 6.715 -29.016 1.00 72.50 301 THR A O 1
ATOM 2433 N N . GLU A 1 302 ? 43.739 5.453 -27.325 1.00 74.94 302 GLU A N 1
ATOM 2434 C CA . GLU A 1 302 ? 44.985 4.710 -27.119 1.00 74.94 302 GLU A CA 1
ATOM 2435 C C . GLU A 1 302 ? 45.320 3.811 -28.311 1.00 74.94 302 GLU A C 1
ATOM 2437 O O . GLU A 1 302 ? 46.472 3.772 -28.741 1.00 74.94 302 GLU A O 1
ATOM 2442 N N . LEU A 1 303 ? 44.323 3.166 -28.921 1.00 72.25 303 LEU A N 1
ATOM 2443 C CA . LEU A 1 303 ? 44.506 2.336 -30.117 1.00 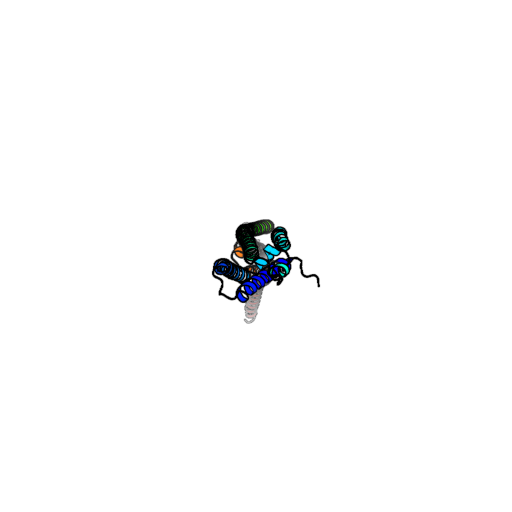72.25 303 LEU A CA 1
ATOM 2444 C C . LEU A 1 303 ? 44.950 3.170 -31.330 1.00 72.25 303 LEU A C 1
ATOM 2446 O O . LEU A 1 303 ? 45.845 2.764 -32.078 1.00 72.25 303 LEU A O 1
ATOM 2450 N N . VAL A 1 304 ? 44.379 4.368 -31.504 1.00 70.81 304 VAL A N 1
ATOM 2451 C CA . VAL A 1 304 ? 44.799 5.329 -32.540 1.00 70.81 304 VAL A CA 1
ATOM 2452 C C . VAL A 1 304 ? 46.216 5.836 -32.274 1.00 70.81 304 VAL A C 1
ATOM 2454 O O . VAL A 1 304 ? 47.025 5.907 -33.202 1.00 70.81 304 VAL A O 1
ATOM 2457 N N . ARG A 1 305 ? 46.551 6.139 -31.017 1.00 74.31 305 ARG A N 1
ATOM 2458 C CA . ARG A 1 305 ? 47.898 6.569 -30.624 1.00 74.31 305 ARG A CA 1
ATOM 2459 C C . ARG A 1 305 ? 48.936 5.471 -30.856 1.00 74.31 305 ARG A C 1
ATOM 2461 O O . ARG A 1 305 ? 49.952 5.738 -31.494 1.00 74.31 305 ARG A O 1
ATOM 2468 N N . ALA A 1 306 ? 48.653 4.242 -30.433 1.00 73.44 306 ALA A N 1
ATOM 2469 C CA . ALA A 1 306 ? 49.508 3.081 -30.663 1.00 73.44 306 ALA A CA 1
ATOM 2470 C C . ALA A 1 306 ? 49.683 2.796 -32.164 1.00 73.44 306 ALA A C 1
ATOM 2472 O O . ALA A 1 306 ? 50.788 2.514 -32.626 1.00 73.44 306 ALA A O 1
ATOM 2473 N N . SER A 1 307 ? 48.618 2.950 -32.956 1.00 68.00 307 SER A N 1
ATOM 2474 C CA . SER A 1 307 ? 48.684 2.817 -34.416 1.00 68.00 307 SER A CA 1
ATOM 2475 C C . SER A 1 307 ? 49.548 3.910 -35.053 1.00 68.00 307 SER A C 1
ATOM 2477 O O . SER A 1 307 ? 50.357 3.620 -35.934 1.00 68.00 307 SER A O 1
ATOM 2479 N N . ALA A 1 308 ? 49.440 5.157 -34.587 1.00 73.00 308 ALA A N 1
ATOM 2480 C CA . ALA A 1 308 ? 50.270 6.265 -35.056 1.00 73.00 308 ALA A CA 1
ATOM 2481 C C . ALA A 1 308 ? 51.751 6.092 -34.672 1.00 73.00 308 ALA A C 1
ATOM 2483 O O . ALA A 1 308 ? 52.637 6.393 -35.475 1.00 73.00 308 ALA A O 1
ATOM 2484 N N . GLU A 1 309 ? 52.034 5.578 -33.474 1.00 74.81 309 GLU A N 1
ATOM 2485 C CA . GLU A 1 309 ? 53.391 5.254 -33.019 1.00 74.81 309 GLU A CA 1
ATOM 2486 C C . GLU A 1 309 ? 53.987 4.076 -33.805 1.00 74.81 309 GLU A C 1
ATOM 2488 O O . GLU A 1 309 ? 55.141 4.144 -34.224 1.00 74.81 309 GLU A O 1
ATOM 2493 N N . MET A 1 310 ? 53.193 3.051 -34.123 1.00 70.00 310 MET A N 1
ATOM 2494 C CA . MET A 1 310 ? 53.613 1.919 -34.957 1.00 70.00 310 MET A CA 1
ATOM 2495 C C . MET A 1 310 ? 53.900 2.333 -36.412 1.00 70.00 310 MET A C 1
ATOM 2497 O O . MET A 1 310 ? 54.875 1.872 -37.009 1.00 70.00 310 MET A O 1
ATOM 2501 N N . VAL A 1 311 ? 53.102 3.244 -36.982 1.00 68.75 311 VAL A N 1
ATOM 2502 C CA . VAL A 1 311 ? 53.354 3.817 -38.318 1.00 68.75 311 VAL A CA 1
ATOM 2503 C C . VAL A 1 311 ? 54.620 4.681 -38.319 1.00 68.75 311 VAL A C 1
ATOM 2505 O O . VAL A 1 311 ? 55.429 4.579 -39.243 1.00 68.75 311 VAL A O 1
ATOM 2508 N N . LYS A 1 312 ? 54.857 5.471 -37.264 1.00 69.44 312 LYS A N 1
ATOM 2509 C CA . LYS A 1 312 ? 56.113 6.222 -37.094 1.00 69.44 312 LYS A CA 1
ATOM 2510 C C . LYS A 1 312 ? 57.325 5.301 -36.933 1.00 69.44 312 LYS A C 1
ATOM 2512 O O . LYS A 1 312 ? 58.352 5.554 -37.554 1.00 69.44 312 LYS A O 1
ATOM 2517 N N . ALA A 1 313 ? 57.206 4.217 -36.167 1.00 69.88 313 ALA A N 1
ATOM 2518 C CA . ALA A 1 313 ? 58.277 3.236 -35.983 1.00 69.88 313 ALA A CA 1
ATOM 2519 C C . ALA A 1 313 ? 58.619 2.479 -37.279 1.00 69.88 313 ALA A C 1
ATOM 2521 O O . ALA A 1 313 ? 59.775 2.122 -37.499 1.00 69.88 313 ALA A O 1
ATOM 2522 N N . LYS A 1 314 ? 57.632 2.265 -38.160 1.00 61.66 314 LYS A N 1
ATOM 2523 C CA . LYS A 1 314 ? 57.843 1.661 -39.482 1.00 61.66 314 LYS A CA 1
ATOM 2524 C C . LYS A 1 314 ? 58.504 2.631 -40.469 1.00 61.66 314 LYS A C 1
ATOM 2526 O O . LYS A 1 314 ? 59.386 2.213 -41.210 1.00 61.66 314 LYS A O 1
ATOM 2531 N N . ASN A 1 315 ? 58.137 3.913 -40.439 1.00 56.78 315 ASN A N 1
ATOM 2532 C CA . ASN A 1 315 ? 58.744 4.936 -41.299 1.00 56.78 315 ASN A CA 1
ATOM 2533 C C . ASN A 1 315 ? 60.142 5.375 -40.825 1.00 56.78 315 ASN A C 1
ATOM 2535 O O . ASN A 1 315 ? 60.951 5.779 -41.646 1.00 56.78 315 ASN A O 1
ATOM 2539 N N . GLY A 1 316 ? 60.465 5.246 -39.534 1.00 54.22 316 GLY A N 1
ATOM 2540 C CA . GLY A 1 316 ? 61.801 5.540 -38.996 1.00 54.22 316 GLY A CA 1
ATOM 2541 C C . GLY A 1 316 ? 62.859 4.455 -39.242 1.00 54.22 316 GLY A C 1
ATOM 2542 O O . GLY A 1 316 ? 64.004 4.629 -38.839 1.00 54.22 316 GLY A O 1
ATOM 2543 N N . LYS A 1 317 ? 62.494 3.329 -39.871 1.00 49.22 317 LYS A N 1
ATOM 2544 C CA . LYS A 1 317 ? 63.403 2.209 -40.175 1.00 49.22 317 LYS A CA 1
ATOM 2545 C C . LYS A 1 317 ? 63.815 2.132 -41.655 1.00 49.22 317 LYS A C 1
ATOM 2547 O O . LYS A 1 317 ? 64.492 1.182 -42.024 1.00 49.22 317 LYS A O 1
ATOM 2552 N N . GLY A 1 318 ? 63.389 3.097 -42.477 1.00 50.22 318 GLY A N 1
ATOM 2553 C CA . GLY A 1 318 ? 63.661 3.158 -43.920 1.00 50.22 318 GLY A CA 1
ATOM 2554 C C . GLY A 1 318 ? 64.809 4.079 -44.348 1.00 50.22 318 GLY A C 1
ATOM 2555 O O . GLY A 1 318 ? 65.162 4.050 -45.517 1.00 50.22 318 GLY A O 1
ATOM 2556 N N . ASP A 1 319 ? 65.410 4.846 -43.430 1.00 48.75 319 ASP A N 1
ATOM 2557 C CA . ASP A 1 319 ? 66.507 5.788 -43.736 1.00 48.75 319 ASP A CA 1
ATOM 2558 C C . ASP A 1 319 ? 67.876 5.296 -43.219 1.00 48.75 319 ASP A C 1
ATOM 2560 O O . ASP A 1 319 ? 68.768 6.083 -42.901 1.00 48.75 319 ASP A O 1
ATOM 2564 N N . ALA A 1 320 ? 68.043 3.978 -43.098 1.00 50.06 320 ALA A N 1
ATOM 2565 C CA . ALA A 1 320 ? 69.319 3.346 -42.775 1.00 50.06 320 ALA A CA 1
ATOM 2566 C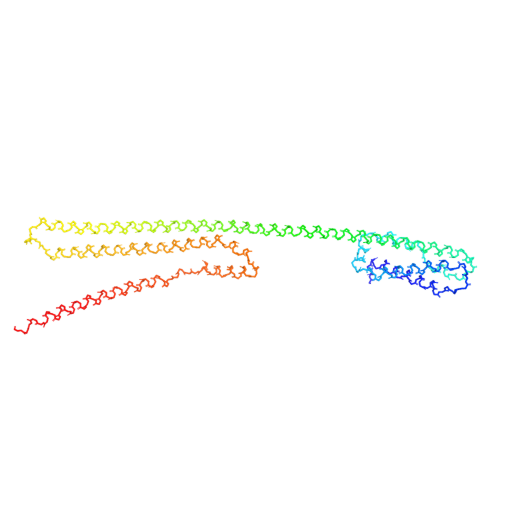 C . ALA A 1 320 ? 69.543 2.099 -43.643 1.00 50.06 320 ALA A C 1
ATOM 2568 O O . ALA A 1 320 ? 69.681 0.995 -43.120 1.00 50.06 320 ALA A O 1
ATOM 2569 N N . GLU A 1 321 ? 69.551 2.294 -44.962 1.00 34.94 321 GLU A N 1
ATOM 2570 C CA . GLU A 1 321 ? 70.307 1.491 -45.935 1.00 34.94 321 GLU A CA 1
ATOM 2571 C C . GLU A 1 321 ? 70.638 2.341 -47.167 1.00 34.94 321 GLU A C 1
ATOM 2573 O O . GLU A 1 321 ? 69.731 3.042 -47.671 1.00 34.94 321 GLU A O 1
#

Foldseek 3Di:
DPDQPLCVVVVLLVVLLVVLVVVLVPDPPDDPVCVVLNVLSVVLNVLSVVCSVVQDPVLSVVCRPDPVVPPLVVLSVVLDDCVVLPPPPPDDPVVSSVNSVVSSVSSVVSSVVSVVVSVVVVVVVVVVVVVVVVVVVVVVVVVVVVVLVVLLVVLVVVLVVLVVQLVVLVVQLVVLVVQLVVLLVVLVVVLVVLVVVVVVDDPVPDPPVVSVVVNVVSVVVSVVSNVVSVVSNVVSVVSSVVSVVVSVCSNCVSVVLVVDDPVVSVVVVVVVCVVPPPDDDPCVVVVVVVVVVVVVVVVVVVVVVVVVVVVVVVVVVPPPD

Organism: NCBI:txid1443941

Secondary structure (DSSP, 8-state):
----TTSHHHHHHHHHHHHHHHHHHH--S--TTTHHHHHHHHHHHHHHHHHHHH--HHHHHHHHHSSTHHHHHHHHHHT--GGGTS------HHHHHHHHHHHHHHHHHHHHHHHHHHHHHHHHHHHHHHHHHHHHHHHHHHHHHHHHHHHHHHHHHHHHHHHHHHHHHHHHHHHHHHHHHHHHHHHHHHHHHHHHHHHTS-GGG--HHHHHHHHHHHHHHHHHHHHHHHHHHHHHHHHHHHHHHHHHHHHHHHHHHTTS-HHHHHHHHHHHHHHHSS----THHHHHHHHHHHHHHHHHHHHHHHHHHHHHHHHTTSS--

Sequence (321 aa):
MESEPSNVIIEYLHENLDFVSDLISSSSMTDEGIAPTLNKAIELRDSLRYFLSTTIKEDLNLLRNDGLYIPLLTRSINLGSYTDLFDRNKGILHGKIDLINSYLDELNNIYKEANTYVSLYKNIYQRNNKIISDAISELKEKIQSVEAAKLAIESNATDKFFVELSEKYEEEYELNNEHFRNTLFITVCCTILSIAYAFNIPIVDINWAVFISVKFLILAVGITLCTLFLRRAAHAKKLHEKAYQTHVEINAYPLFIRSLEKSDQQEITKELALRYFGNNIDQTQNDKIGDLVQDQLSAGTELVRASAEMVKAKNGKGDAE